Protein AF-A0A836SNQ8-F1 (afdb_monomer)

Secondary structure (DSSP, 8-state):
-HHHHHHHHHHHHHHHHHHHHHS-SSS--SS-HHHHHHHHHHHHHHHHHHHHHHHHHHH---PPPHHHHHHHHHHHHHTTHHHHHHHHHHHHHHHHHH---HHHHHHHHHHHHHHHHHHHHHHHHHHHHHHHHHHTHHHHHHHHHHHHHHHHHHHHHHHHHHHHHHHHHHHHHHT-

Nearest PDB structures (foldseek):
  2olt-assembly2_A  TM=8.615E-01  e=8.147E-07  Shewanella oneidensis MR-1
  2olt-assembly1_B  TM=8.558E-01  e=9.003E-07  Shewanella oneidensis MR-1
  2olt-assembly1_C  TM=8.461E-01  e=1.099E-06  Shewanella oneidensis MR-1
  8d9p-assembly1_A  TM=2.738E-01  e=1.121E+00  synthetic construct

pLDDT: mean 90.3, std 9.36, range [54.03, 98.38]

Sequence (176 aa):
LEKEVSREEHRIDVRKREIRENLPKGVFLPVDRSDLLAFLKPQDSIADFVEDVVHIMSLRPGKVPEEIRKGLSELVDAVRTVDAYVETVGKLSRVARFSFRGKDIAQVMEEISRVEELEHETDIIEMSLGRTIFAAEGEIGPVGVYHLSELAKAIGEVADNAARAADRLRTMICRR

Radius of gyration: 18.74 Å; Cα contacts (8 Å, |Δi|>4): 169; chains: 1; bounding box: 41×29×57 Å

Foldseek 3Di:
DLVVLVVVLVVLVVVLVVCVVPPDPDDDDVWDPVLVNQLSVLVSVLSVLVSVLVVLCVPDDDDDPPVLVVLLVVLLVLLCLLVLLVVLVVLVVVCVVPDPDVVSLVVSVVSLVVSVVSLVVSVVSLVVSLVVLVVCCVPQPPVRSVSSNSSSVSSSSSSVSSSSSSVSVVVRVVRD

Mean predicted aligned error: 4.67 Å

Structure (mmCIF, N/CA/C/O backbone):
data_AF-A0A836SNQ8-F1
#
_entry.id   AF-A0A836SNQ8-F1
#
loop_
_atom_site.group_PDB
_atom_site.id
_atom_site.type_symbol
_atom_site.label_atom_id
_atom_site.label_alt_id
_atom_site.label_comp_id
_atom_site.label_asym_id
_atom_site.label_entity_id
_atom_site.label_seq_id
_atom_site.pdbx_PDB_ins_code
_atom_site.Cartn_x
_atom_site.Cartn_y
_atom_site.Cartn_z
_atom_site.occupancy
_atom_site.B_iso_or_equiv
_atom_site.auth_seq_id
_atom_site.auth_comp_id
_atom_site.auth_asym_id
_atom_site.auth_atom_id
_atom_site.pdbx_PDB_model_num
ATOM 1 N N . LEU A 1 1 ? -19.871 -0.235 -2.975 1.00 87.19 1 LEU A N 1
ATOM 2 C CA . LEU A 1 1 ? -18.413 -0.131 -2.806 1.00 87.19 1 LEU A CA 1
ATOM 3 C C . LEU A 1 1 ? -17.743 -1.498 -2.893 1.00 87.19 1 LEU A C 1
ATOM 5 O O . LEU A 1 1 ? -17.123 -1.733 -3.909 1.00 87.19 1 LEU A O 1
ATOM 9 N N . GLU A 1 2 ? -17.938 -2.430 -1.953 1.00 90.31 2 GLU A N 1
ATOM 10 C CA . GLU A 1 2 ? -17.285 -3.765 -1.988 1.00 90.31 2 GLU A CA 1
ATOM 11 C C . GLU A 1 2 ? -17.437 -4.501 -3.332 1.00 90.31 2 GLU A C 1
ATOM 13 O O . GLU A 1 2 ? -16.448 -4.791 -3.990 1.00 90.31 2 GLU A O 1
ATOM 18 N N . LYS A 1 3 ? -18.670 -4.671 -3.834 1.00 93.19 3 LYS A N 1
ATOM 19 C CA . LYS A 1 3 ? -18.919 -5.279 -5.161 1.00 93.19 3 LYS A CA 1
ATOM 20 C C . LYS A 1 3 ? -18.267 -4.540 -6.334 1.00 93.19 3 LYS A C 1
ATOM 22 O O . LYS A 1 3 ? -18.066 -5.125 -7.390 1.00 93.19 3 LYS A O 1
ATOM 27 N N . GLU A 1 4 ? -18.056 -3.237 -6.192 1.00 95.12 4 GLU A N 1
ATOM 28 C CA . GLU A 1 4 ? -17.450 -2.412 -7.234 1.00 95.12 4 GLU A CA 1
ATOM 29 C C . GLU A 1 4 ? -15.934 -2.577 -7.220 1.00 95.12 4 GLU A C 1
ATOM 31 O O . GLU A 1 4 ? -15.369 -2.879 -8.263 1.00 95.12 4 GLU A O 1
ATOM 36 N N . VAL A 1 5 ? -15.309 -2.487 -6.042 1.00 94.38 5 VAL A N 1
ATOM 37 C CA . VAL A 1 5 ? -13.871 -2.719 -5.855 1.00 94.38 5 VAL A CA 1
ATOM 38 C C . VAL A 1 5 ? -13.489 -4.138 -6.265 1.00 94.38 5 VAL A C 1
ATOM 40 O 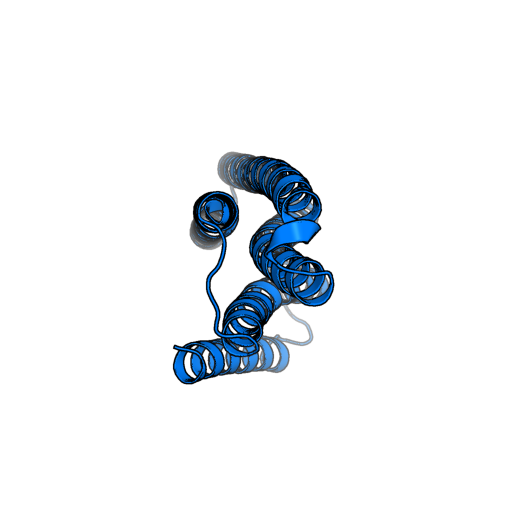O . VAL A 1 5 ? -12.598 -4.291 -7.089 1.00 94.38 5 VAL A O 1
ATOM 43 N N . SER A 1 6 ? -14.247 -5.146 -5.827 1.00 94.00 6 SER A N 1
ATOM 44 C CA . SER A 1 6 ? -14.048 -6.549 -6.221 1.00 94.00 6 SER A CA 1
ATOM 45 C C . SER A 1 6 ? -14.141 -6.760 -7.739 1.00 94.00 6 SER A C 1
ATOM 47 O O . SER A 1 6 ? -13.389 -7.515 -8.346 1.00 94.00 6 SER A O 1
ATOM 49 N N . ARG A 1 7 ? -15.036 -6.029 -8.420 1.00 96.50 7 ARG A N 1
ATOM 50 C CA . ARG A 1 7 ? -15.112 -6.076 -9.887 1.00 96.50 7 ARG A CA 1
ATOM 51 C C . ARG A 1 7 ? -13.880 -5.448 -10.542 1.00 96.50 7 ARG A C 1
ATOM 53 O O . ARG A 1 7 ? -13.461 -5.926 -11.594 1.00 96.50 7 ARG A O 1
ATOM 60 N N . GLU A 1 8 ? -13.350 -4.358 -9.993 1.00 96.06 8 GLU A N 1
ATOM 61 C CA . GLU A 1 8 ? -12.153 -3.708 -10.536 1.00 96.06 8 GLU A CA 1
ATOM 62 C C . GLU A 1 8 ? -10.877 -4.520 -10.264 1.00 96.06 8 GLU A C 1
ATOM 64 O O . GLU A 1 8 ? -10.088 -4.677 -11.196 1.00 96.06 8 GLU A O 1
ATOM 69 N N . GLU A 1 9 ? -10.717 -5.112 -9.074 1.00 95.69 9 GLU A N 1
ATOM 70 C CA . GLU A 1 9 ? -9.665 -6.102 -8.777 1.00 95.69 9 GLU A CA 1
ATOM 71 C C . GLU A 1 9 ? -9.709 -7.233 -9.808 1.00 95.69 9 GLU A C 1
ATOM 73 O O . GLU A 1 9 ? -8.733 -7.462 -10.523 1.00 95.69 9 GLU A O 1
ATOM 78 N N . HIS A 1 10 ? -10.888 -7.820 -10.033 1.00 95.19 10 HIS A N 1
ATOM 79 C CA . HIS A 1 10 ? -11.011 -8.933 -10.966 1.00 95.19 10 HIS A CA 1
ATOM 80 C C . HIS A 1 10 ? -10.587 -8.551 -12.393 1.00 95.19 10 HIS A C 1
ATOM 82 O O . HIS A 1 10 ? -9.969 -9.335 -13.120 1.00 95.19 10 HIS A O 1
ATOM 88 N N . ARG A 1 11 ? -10.896 -7.319 -12.823 1.00 95.94 11 ARG A N 1
ATOM 89 C CA . ARG A 1 11 ? -10.443 -6.789 -14.121 1.00 95.94 11 ARG A CA 1
ATOM 90 C C . ARG A 1 11 ? -8.921 -6.638 -14.175 1.00 95.94 11 ARG A C 1
ATOM 92 O O . ARG A 1 11 ? -8.344 -6.829 -15.251 1.00 95.94 11 ARG A O 1
ATOM 99 N N . ILE A 1 12 ? -8.283 -6.284 -13.062 1.00 94.38 12 ILE A N 1
ATOM 100 C CA . ILE A 1 12 ? -6.827 -6.166 -12.935 1.00 94.38 12 ILE A CA 1
ATOM 101 C C . ILE A 1 12 ? -6.175 -7.552 -12.999 1.00 94.38 12 ILE A C 1
ATOM 103 O O . ILE A 1 12 ? -5.280 -7.734 -13.834 1.00 94.38 12 ILE A O 1
ATOM 107 N N . ASP A 1 13 ? -6.674 -8.553 -12.266 1.00 93.81 13 ASP A N 1
ATOM 108 C CA . ASP A 1 13 ? -6.145 -9.925 -12.344 1.00 93.81 13 ASP A CA 1
ATOM 109 C C . ASP A 1 13 ? -6.307 -10.521 -13.754 1.00 93.81 13 ASP A C 1
ATOM 111 O O . ASP A 1 13 ? -5.371 -11.116 -14.304 1.00 93.81 13 ASP A O 1
ATOM 115 N N . VAL A 1 14 ? -7.459 -10.303 -14.407 1.00 95.81 14 VAL A N 1
ATOM 116 C CA . VAL A 1 14 ? -7.671 -10.705 -15.810 1.00 95.81 14 VAL A CA 1
ATOM 117 C C . VAL A 1 14 ? -6.626 -10.069 -16.723 1.00 95.81 14 VAL A C 1
ATOM 119 O O . VAL A 1 14 ? -5.974 -10.785 -17.484 1.00 95.81 14 VAL A O 1
ATOM 122 N N . ARG A 1 15 ? -6.384 -8.759 -16.609 1.00 94.69 15 ARG A N 1
ATOM 123 C CA . ARG A 1 15 ? -5.365 -8.070 -17.414 1.00 94.69 15 ARG A CA 1
ATOM 124 C C . ARG A 1 15 ? -3.955 -8.595 -17.132 1.00 94.69 15 ARG A C 1
ATOM 126 O O . ARG A 1 15 ? -3.170 -8.785 -18.061 1.00 94.69 15 ARG A O 1
ATOM 133 N N . LYS A 1 16 ? -3.609 -8.862 -15.873 1.00 93.81 16 LYS A N 1
ATOM 134 C CA . LYS A 1 16 ? -2.322 -9.468 -15.498 1.00 93.81 16 LYS A CA 1
ATOM 135 C C . LYS A 1 16 ? -2.144 -10.847 -16.128 1.00 93.81 16 LYS A C 1
ATOM 137 O O . LYS A 1 16 ? -1.060 -11.157 -16.632 1.00 93.81 16 LYS A O 1
ATOM 142 N N . ARG A 1 17 ? -3.189 -11.676 -16.113 1.00 92.88 17 ARG A N 1
ATOM 143 C CA . ARG A 1 17 ? -3.201 -12.997 -16.754 1.00 92.88 17 ARG A CA 1
ATOM 144 C C . ARG A 1 17 ? -3.038 -12.883 -18.268 1.00 92.88 17 ARG A C 1
ATOM 146 O O . ARG A 1 17 ? -2.155 -13.539 -18.814 1.00 92.88 17 ARG A O 1
ATOM 153 N N . GLU A 1 18 ? -3.768 -11.978 -18.916 1.00 94.12 18 GLU A N 1
ATOM 154 C CA . GLU A 1 18 ? -3.615 -11.695 -20.349 1.00 94.12 18 GLU A CA 1
ATOM 155 C C . GLU A 1 18 ? -2.176 -11.287 -20.697 1.00 94.12 18 GLU A C 1
ATOM 157 O O . GLU A 1 18 ? -1.602 -11.813 -21.651 1.00 94.12 18 GLU A O 1
ATOM 162 N N . ILE A 1 19 ? -1.550 -10.402 -19.912 1.00 91.25 19 ILE A N 1
ATOM 163 C CA . ILE A 1 19 ? -0.151 -10.008 -20.138 1.00 91.25 19 ILE A CA 1
ATOM 164 C C . ILE A 1 19 ? 0.777 -11.223 -20.022 1.00 91.25 19 ILE A C 1
ATOM 166 O O . ILE A 1 19 ? 1.655 -11.402 -20.863 1.00 91.25 19 ILE A O 1
ATOM 170 N N . ARG A 1 20 ? 0.587 -12.082 -19.012 1.00 90.00 20 ARG A N 1
ATOM 171 C CA . ARG A 1 20 ? 1.406 -13.290 -18.793 1.00 90.00 20 ARG A CA 1
ATOM 172 C C . ARG A 1 20 ? 1.298 -14.300 -19.932 1.00 90.00 20 ARG A C 1
ATOM 174 O O . ARG A 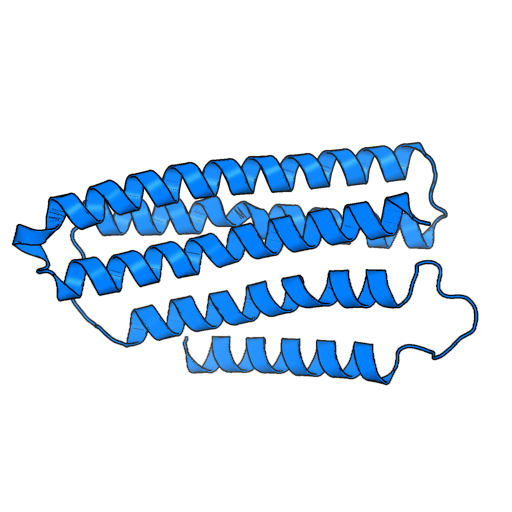1 20 ? 2.314 -14.892 -20.305 1.00 90.00 20 ARG A O 1
ATOM 181 N N . GLU A 1 21 ? 0.087 -14.505 -20.441 1.00 90.50 21 GLU A N 1
ATOM 182 C CA . GLU A 1 21 ? -0.223 -15.463 -21.506 1.00 90.50 21 GLU A CA 1
ATOM 183 C C . GLU A 1 21 ? 0.275 -14.991 -22.873 1.00 90.50 21 GLU A C 1
ATOM 185 O O . GLU A 1 21 ? 0.797 -15.794 -23.646 1.00 90.50 21 GLU A O 1
ATOM 190 N N . ASN A 1 22 ? 0.187 -13.686 -23.141 1.00 87.94 22 ASN A N 1
ATOM 191 C CA . ASN A 1 22 ? 0.597 -13.093 -24.415 1.00 87.94 22 ASN A CA 1
ATOM 192 C C . ASN A 1 22 ? 2.076 -12.682 -24.456 1.00 87.94 22 ASN A C 1
ATOM 194 O O . ASN A 1 22 ? 2.554 -12.199 -25.484 1.00 87.94 22 ASN A O 1
ATOM 198 N N . LEU A 1 23 ? 2.823 -12.866 -2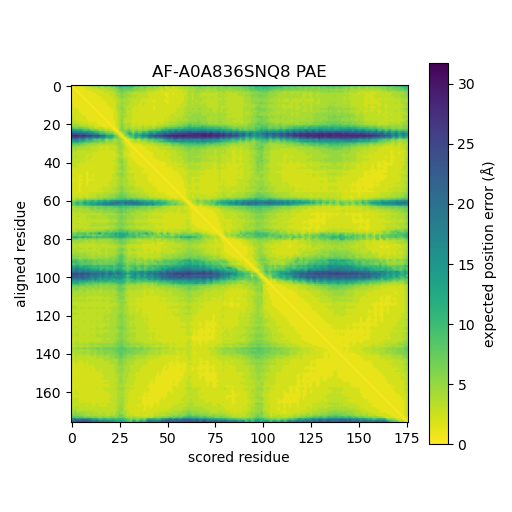3.362 1.00 85.06 23 LEU A N 1
ATOM 199 C CA . LEU A 1 23 ? 4.232 -12.494 -23.320 1.00 85.06 23 LEU A CA 1
ATOM 200 C C . LEU A 1 23 ? 5.077 -13.470 -24.161 1.00 85.06 23 LEU A C 1
ATOM 202 O O . LEU A 1 23 ? 5.135 -14.660 -23.823 1.00 85.06 23 LEU A O 1
ATOM 206 N N . PRO A 1 24 ? 5.767 -13.003 -25.221 1.00 80.25 24 PRO A N 1
ATOM 207 C CA . PRO A 1 24 ? 6.466 -13.884 -26.148 1.00 80.25 24 PRO A CA 1
ATOM 208 C C . PRO A 1 24 ? 7.551 -14.711 -25.445 1.00 80.25 24 PRO A C 1
ATOM 210 O O . PRO A 1 24 ? 8.351 -14.209 -24.650 1.00 80.25 24 PRO A O 1
ATOM 213 N N . LYS A 1 25 ? 7.577 -16.015 -25.745 1.00 66.12 25 LYS A N 1
ATOM 214 C CA . LYS A 1 25 ? 8.596 -16.961 -25.267 1.00 66.12 25 LYS A CA 1
ATOM 215 C C . LYS A 1 25 ? 9.803 -16.900 -26.208 1.00 66.12 25 LYS A C 1
ATOM 217 O O . LYS A 1 25 ? 9.973 -17.758 -27.063 1.00 66.12 25 LYS A O 1
ATOM 222 N N . GLY A 1 26 ? 10.618 -15.861 -26.047 1.00 60.34 26 GLY A N 1
ATOM 223 C CA . GLY A 1 26 ? 11.807 -15.624 -26.868 1.00 60.34 26 GLY A CA 1
ATOM 224 C C . GLY A 1 26 ? 11.541 -14.723 -28.078 1.00 60.34 26 GLY A C 1
ATOM 225 O O . GLY A 1 26 ? 10.487 -14.803 -28.700 1.00 60.34 26 GLY A O 1
ATOM 226 N N . VAL A 1 27 ? 12.557 -13.907 -28.391 1.00 54.03 27 VAL A N 1
ATOM 227 C CA . VAL A 1 27 ? 12.647 -12.808 -29.380 1.00 54.03 27 VAL A CA 1
ATOM 228 C C . VAL A 1 27 ? 12.338 -11.404 -28.809 1.00 54.03 27 VAL A C 1
ATOM 230 O O . VAL A 1 27 ? 11.196 -11.054 -28.537 1.00 54.03 27 VAL A O 1
ATOM 233 N N . PHE A 1 28 ? 13.421 -10.622 -28.647 1.00 65.75 28 PHE A N 1
ATOM 234 C CA . PHE A 1 28 ? 13.535 -9.162 -28.448 1.00 65.75 28 PHE A CA 1
ATOM 235 C C . PHE A 1 28 ? 12.468 -8.463 -27.583 1.00 65.75 28 PHE A C 1
ATOM 237 O O . PHE A 1 28 ? 11.782 -7.549 -28.041 1.00 65.75 28 PHE A O 1
ATOM 244 N N . LEU A 1 29 ? 12.396 -8.804 -26.292 1.00 67.38 29 LEU A N 1
ATOM 245 C CA . LEU A 1 29 ? 11.859 -7.856 -25.312 1.00 67.38 29 LEU A CA 1
ATOM 246 C C . LEU A 1 29 ? 12.944 -6.825 -24.958 1.00 67.38 29 LEU A C 1
ATOM 248 O O . LEU A 1 29 ? 14.111 -7.192 -24.831 1.00 67.38 29 LEU A O 1
ATOM 252 N N . PRO A 1 30 ? 12.587 -5.541 -24.776 1.00 74.75 30 PRO A N 1
ATOM 253 C CA . PRO A 1 30 ? 13.537 -4.511 -24.364 1.00 74.75 30 PRO A CA 1
ATOM 254 C C . PRO A 1 30 ? 13.996 -4.668 -22.907 1.00 74.75 30 PRO A C 1
ATOM 256 O O . PRO A 1 30 ? 14.803 -3.860 -22.471 1.00 74.75 30 PRO A O 1
ATOM 259 N N . VAL A 1 31 ? 13.445 -5.631 -22.166 1.00 79.69 31 VAL A N 1
ATOM 260 C CA . VAL A 1 31 ? 13.715 -5.951 -20.758 1.00 79.69 31 VAL A CA 1
ATOM 261 C C . VAL A 1 31 ? 13.595 -7.462 -20.565 1.00 79.69 31 VAL A C 1
ATOM 263 O O . VAL A 1 31 ? 12.935 -8.136 -21.364 1.00 79.69 31 VAL A O 1
ATOM 266 N N . ASP A 1 32 ? 14.197 -8.000 -19.507 1.00 85.94 32 ASP A N 1
ATOM 267 C CA . ASP A 1 32 ? 14.072 -9.421 -19.193 1.00 85.94 32 ASP A CA 1
ATOM 268 C C . ASP A 1 32 ? 12.616 -9.806 -18.864 1.00 85.94 32 ASP A C 1
ATOM 270 O O . ASP A 1 32 ? 11.879 -9.086 -18.182 1.00 85.94 32 ASP A O 1
ATOM 274 N N . ARG A 1 33 ? 12.184 -10.974 -19.359 1.00 87.12 33 ARG A N 1
ATOM 275 C CA . ARG A 1 33 ? 10.820 -11.483 -19.152 1.00 87.12 33 ARG A CA 1
ATOM 276 C C . ARG A 1 33 ? 10.513 -11.695 -17.671 1.00 87.12 33 ARG A C 1
ATOM 278 O O . ARG A 1 33 ? 9.393 -11.427 -17.241 1.00 87.12 33 ARG A O 1
ATOM 285 N N . SER A 1 34 ? 11.459 -12.241 -16.914 1.00 89.62 34 SER A N 1
ATOM 286 C CA . SER A 1 34 ? 11.279 -12.508 -15.489 1.00 89.62 34 SER A CA 1
ATOM 287 C C . SER A 1 34 ? 11.199 -11.212 -14.685 1.00 89.62 34 SER A C 1
ATOM 289 O O . SER A 1 34 ? 10.320 -11.110 -13.830 1.00 89.62 34 SER A O 1
ATOM 291 N N . ASP A 1 35 ? 11.996 -10.197 -15.032 1.00 89.50 35 ASP A N 1
ATOM 292 C CA . ASP A 1 35 ? 11.928 -8.876 -14.398 1.00 89.50 35 ASP A CA 1
ATOM 293 C C . ASP A 1 35 ? 10.585 -8.179 -14.691 1.00 89.50 35 ASP A C 1
ATOM 295 O O . ASP A 1 35 ? 9.948 -7.667 -13.770 1.00 89.50 35 ASP A O 1
ATOM 299 N N . LEU A 1 36 ? 10.075 -8.245 -15.929 1.00 89.19 36 LEU A N 1
ATOM 300 C CA . LEU A 1 36 ? 8.748 -7.708 -16.269 1.00 89.19 36 LEU A CA 1
ATOM 301 C C . LEU A 1 36 ? 7.619 -8.411 -15.497 1.00 89.19 36 LEU A C 1
ATOM 303 O O . LEU A 1 36 ? 6.697 -7.766 -14.998 1.00 89.19 36 LEU A O 1
ATOM 307 N N . LEU A 1 37 ? 7.679 -9.739 -15.370 1.00 91.69 37 LEU A N 1
ATOM 308 C CA . LEU A 1 37 ? 6.701 -10.494 -14.582 1.00 91.69 37 LEU A CA 1
ATOM 309 C C . LEU A 1 37 ? 6.796 -10.184 -13.084 1.00 91.69 37 LEU A C 1
ATOM 311 O O . LEU A 1 37 ? 5.765 -10.122 -12.409 1.00 91.69 37 LEU A O 1
ATOM 315 N N . ALA A 1 38 ? 8.010 -9.977 -12.572 1.00 92.62 38 ALA A N 1
ATOM 316 C CA . ALA A 1 38 ? 8.246 -9.566 -11.194 1.00 92.62 38 ALA A CA 1
ATOM 317 C C . ALA A 1 38 ? 7.750 -8.136 -10.930 1.00 92.62 38 ALA A C 1
ATOM 319 O O . ALA A 1 38 ? 7.262 -7.873 -9.838 1.00 92.62 38 ALA A O 1
ATOM 320 N N . PHE A 1 39 ? 7.812 -7.250 -11.926 1.00 91.81 39 PHE A N 1
ATOM 321 C CA . PHE A 1 39 ? 7.244 -5.900 -11.887 1.00 91.81 39 PHE A CA 1
ATOM 322 C C . PHE A 1 39 ? 5.709 -5.883 -11.914 1.00 91.81 39 PHE A C 1
ATOM 324 O O . PHE A 1 39 ? 5.091 -5.045 -11.260 1.00 91.81 39 PHE A O 1
ATOM 331 N N . LEU A 1 40 ? 5.076 -6.818 -12.628 1.00 92.44 40 LEU A N 1
ATOM 332 C CA . LEU A 1 40 ? 3.611 -6.920 -12.698 1.00 92.44 40 LEU A CA 1
ATOM 333 C C . LEU A 1 40 ? 2.968 -7.434 -11.408 1.00 92.44 40 LEU A C 1
ATOM 335 O O . LEU A 1 40 ? 1.833 -7.081 -11.116 1.00 92.44 40 LEU A O 1
ATOM 339 N N . LYS A 1 41 ? 3.656 -8.300 -10.657 1.00 93.94 41 LYS A N 1
ATOM 340 C CA . LYS A 1 41 ? 3.096 -8.914 -9.444 1.00 93.94 41 LYS A CA 1
ATOM 341 C C . LYS A 1 41 ? 2.660 -7.886 -8.379 1.00 93.94 41 LYS A C 1
ATOM 343 O O . LYS A 1 41 ? 1.510 -7.964 -7.977 1.00 93.94 41 LYS A O 1
ATOM 348 N N . PRO A 1 42 ? 3.508 -6.950 -7.922 1.00 95.12 42 PRO A N 1
ATOM 349 C CA . PRO A 1 42 ? 3.111 -6.009 -6.876 1.00 95.12 42 PRO A CA 1
ATOM 350 C C . PRO A 1 42 ? 2.016 -5.031 -7.327 1.00 95.12 42 PRO A C 1
ATOM 352 O O . PRO A 1 42 ? 1.228 -4.615 -6.496 1.00 95.12 42 PRO A O 1
ATOM 355 N N . GLN A 1 43 ? 1.895 -4.718 -8.625 1.00 93.62 43 GLN A N 1
ATOM 356 C CA . GLN A 1 43 ? 0.801 -3.872 -9.142 1.00 93.62 43 GLN A CA 1
ATOM 357 C C . GLN A 1 43 ? -0.584 -4.476 -8.921 1.00 93.62 43 GLN A C 1
ATOM 359 O O . GLN A 1 43 ? -1.543 -3.764 -8.655 1.00 93.62 43 GLN A O 1
ATOM 364 N N . ASP A 1 44 ? -0.679 -5.788 -9.069 1.00 94.94 44 ASP A N 1
ATOM 365 C CA . ASP A 1 44 ? -1.888 -6.546 -8.781 1.00 94.94 44 ASP A CA 1
ATOM 366 C C . ASP A 1 44 ? -2.148 -6.608 -7.278 1.00 94.94 44 ASP A C 1
ATOM 368 O O . ASP A 1 44 ? -3.244 -6.285 -6.848 1.00 94.94 44 ASP A O 1
ATOM 372 N N . SER A 1 45 ? -1.102 -6.830 -6.476 1.00 96.19 45 SER A N 1
ATOM 373 C CA . SER A 1 45 ? -1.219 -6.790 -5.016 1.00 96.19 45 SER A CA 1
ATOM 374 C C . SER A 1 45 ? -1.703 -5.436 -4.476 1.00 96.19 45 SER A C 1
ATOM 376 O O . SER A 1 45 ? -2.404 -5.418 -3.475 1.00 96.19 45 SER A O 1
ATOM 378 N N . ILE A 1 46 ? -1.413 -4.304 -5.137 1.00 95.12 46 ILE A N 1
ATOM 379 C CA . ILE A 1 46 ? -2.025 -3.006 -4.781 1.00 95.12 46 ILE A CA 1
ATOM 380 C C . ILE A 1 46 ? -3.559 -3.101 -4.846 1.00 95.12 46 ILE A C 1
ATOM 382 O O . ILE A 1 46 ? -4.239 -2.620 -3.944 1.00 95.12 46 ILE A O 1
ATOM 386 N N . ALA A 1 47 ? -4.111 -3.711 -5.900 1.00 94.38 47 ALA A N 1
ATOM 387 C CA . ALA A 1 47 ? -5.554 -3.866 -6.065 1.00 94.38 47 ALA A CA 1
ATOM 388 C C . ALA A 1 47 ? -6.145 -4.873 -5.069 1.00 94.38 47 ALA A C 1
ATOM 390 O O . ALA A 1 47 ? -7.180 -4.573 -4.475 1.00 94.38 47 ALA A O 1
ATOM 391 N N . ASP A 1 48 ? -5.454 -5.996 -4.845 1.00 96.31 48 ASP A N 1
ATOM 392 C CA . ASP A 1 48 ? -5.836 -7.008 -3.852 1.00 96.31 48 ASP A CA 1
ATOM 393 C C . ASP A 1 48 ? -5.990 -6.366 -2.463 1.00 96.31 48 ASP A C 1
ATOM 395 O O . ASP A 1 48 ? -7.025 -6.500 -1.814 1.00 96.31 48 ASP A O 1
ATOM 399 N N . PHE A 1 49 ? -5.001 -5.576 -2.027 1.00 96.56 49 PHE A N 1
ATOM 400 C CA . PHE A 1 49 ? -5.055 -4.935 -0.711 1.00 96.56 49 PHE A CA 1
ATOM 401 C C . PHE A 1 49 ? -6.116 -3.832 -0.621 1.00 96.56 49 PHE A C 1
ATOM 403 O O . PHE A 1 49 ? -6.699 -3.628 0.442 1.00 96.56 49 PHE A O 1
ATOM 410 N N . VAL A 1 50 ? -6.439 -3.145 -1.722 1.00 95.50 50 VAL A N 1
ATOM 411 C CA . VAL A 1 50 ? -7.584 -2.218 -1.748 1.00 95.50 50 VAL A CA 1
ATOM 412 C C . VAL A 1 50 ? -8.908 -2.974 -1.569 1.00 95.50 50 VAL A C 1
ATOM 414 O O . VAL A 1 50 ? -9.802 -2.476 -0.876 1.00 95.50 50 VAL A O 1
ATOM 417 N N . GLU A 1 51 ? -9.052 -4.170 -2.147 1.00 96.31 51 GLU A N 1
ATOM 418 C CA . GLU A 1 51 ? -10.203 -5.043 -1.887 1.00 96.31 51 GLU A CA 1
ATOM 419 C C . GLU A 1 51 ? -10.238 -5.493 -0.421 1.00 96.31 51 GLU A C 1
ATOM 421 O O . GLU A 1 51 ? -11.280 -5.343 0.226 1.00 96.31 51 GLU A O 1
ATOM 426 N N . ASP A 1 52 ? -9.102 -5.934 0.129 1.00 96.62 52 ASP A N 1
ATOM 427 C CA . ASP A 1 52 ? -8.978 -6.342 1.532 1.00 96.62 52 ASP A CA 1
ATOM 428 C C . ASP A 1 52 ? -9.375 -5.216 2.492 1.00 96.62 52 ASP A C 1
ATOM 430 O O . ASP A 1 52 ? -10.129 -5.455 3.435 1.00 96.62 52 ASP A O 1
ATOM 434 N N . VAL A 1 53 ? -8.950 -3.972 2.243 1.00 95.81 53 VAL A N 1
ATOM 435 C CA . VAL A 1 53 ? -9.359 -2.807 3.046 1.00 95.81 53 VAL A CA 1
ATOM 436 C C . VAL A 1 53 ? -10.881 -2.689 3.083 1.00 95.81 53 VAL A C 1
ATOM 438 O O . VAL A 1 53 ? -11.476 -2.577 4.158 1.00 95.81 53 VAL A O 1
ATOM 441 N N . VAL A 1 54 ? -11.539 -2.750 1.923 1.00 94.94 54 VAL A N 1
ATOM 442 C CA . VAL A 1 54 ? -13.000 -2.618 1.843 1.00 94.94 54 VAL A CA 1
ATOM 443 C C . VAL A 1 54 ? -13.709 -3.812 2.481 1.00 94.94 54 VAL A C 1
ATOM 445 O O . VAL A 1 54 ? -14.740 -3.621 3.135 1.00 94.94 54 VAL A O 1
ATOM 448 N N . HIS A 1 55 ? -13.155 -5.016 2.342 1.00 95.06 55 HIS A N 1
ATOM 449 C CA . HIS A 1 55 ? -13.673 -6.215 2.983 1.00 95.06 55 HIS A CA 1
ATOM 450 C C . HIS A 1 55 ? -13.552 -6.127 4.510 1.00 95.06 55 HIS A C 1
ATOM 452 O O . HIS A 1 55 ? -14.547 -6.241 5.221 1.00 95.06 55 HIS A O 1
ATOM 458 N N . ILE A 1 56 ? -12.369 -5.811 5.042 1.00 95.38 56 ILE A N 1
ATOM 459 C CA . ILE A 1 56 ? -12.136 -5.654 6.483 1.00 95.38 56 ILE A CA 1
ATOM 460 C C . ILE A 1 56 ? -13.056 -4.575 7.063 1.00 95.38 56 ILE A C 1
ATOM 462 O O . ILE A 1 56 ? -13.654 -4.779 8.124 1.00 95.38 56 ILE A O 1
ATOM 466 N N . MET A 1 57 ? -13.237 -3.450 6.363 1.00 92.94 57 MET A N 1
ATOM 467 C CA . MET A 1 57 ? -14.188 -2.408 6.765 1.00 92.94 57 MET A CA 1
ATOM 468 C C . MET A 1 57 ? -15.636 -2.916 6.844 1.00 92.94 57 MET A C 1
ATOM 470 O O . MET A 1 57 ? -16.394 -2.443 7.695 1.00 92.94 57 MET A O 1
ATOM 474 N N . SER A 1 58 ? -16.039 -3.861 5.987 1.00 92.25 58 SER A N 1
ATOM 475 C CA . SER A 1 58 ? -17.409 -4.391 5.942 1.00 92.25 58 SER A CA 1
ATOM 476 C C . SER A 1 58 ? -17.703 -5.399 7.062 1.00 92.25 58 SER A C 1
ATOM 478 O O . SER A 1 58 ? -18.847 -5.489 7.517 1.00 92.25 58 SER A O 1
ATOM 480 N N . LEU A 1 59 ? -16.679 -6.100 7.567 1.00 92.81 59 LEU A N 1
ATOM 481 C CA . LEU A 1 59 ? -16.823 -7.175 8.561 1.00 92.81 59 LEU A CA 1
ATOM 482 C C . LEU A 1 59 ? -17.388 -6.716 9.910 1.00 92.81 59 LEU A C 1
ATOM 484 O O . LEU A 1 59 ? -18.114 -7.468 10.566 1.00 92.81 59 LEU A O 1
ATOM 488 N N . ARG A 1 60 ? -17.046 -5.504 10.359 1.00 89.94 60 ARG A N 1
ATOM 489 C CA . ARG A 1 60 ? -17.443 -5.006 11.684 1.00 89.94 60 ARG A CA 1
ATOM 490 C C . ARG A 1 60 ? -17.952 -3.567 11.615 1.00 89.94 60 ARG A C 1
ATOM 492 O O . ARG A 1 60 ? -17.199 -2.629 11.882 1.00 89.94 60 ARG A O 1
ATOM 499 N N . PRO A 1 61 ? -19.250 -3.370 11.332 1.00 79.12 61 PRO A N 1
ATOM 500 C CA . PRO A 1 61 ? -19.863 -2.056 11.440 1.00 79.12 61 PRO A CA 1
ATOM 501 C C . PRO A 1 61 ? -19.906 -1.621 12.911 1.00 79.12 61 PRO A C 1
ATOM 503 O O . PRO A 1 61 ? -20.337 -2.369 13.789 1.00 79.12 61 PRO A O 1
ATOM 506 N N . GLY A 1 62 ? -19.473 -0.398 13.203 1.00 77.88 62 GLY A N 1
ATOM 507 C CA . GLY A 1 62 ? -19.454 0.110 14.570 1.00 77.88 62 GLY A CA 1
ATOM 508 C C . GLY A 1 62 ? -18.934 1.536 14.673 1.00 77.88 62 GLY A C 1
ATOM 509 O O . GLY A 1 62 ? -18.478 2.129 13.695 1.00 77.88 62 GLY A O 1
ATOM 510 N N . LYS A 1 63 ? -19.015 2.107 15.878 1.00 79.50 63 LYS A N 1
ATOM 511 C CA . LYS A 1 63 ? -18.401 3.407 16.157 1.00 79.50 63 LYS A CA 1
ATOM 512 C C . LYS A 1 63 ? -16.893 3.220 16.304 1.00 79.50 63 LYS A C 1
ATOM 514 O O . LYS A 1 63 ? -16.444 2.525 17.207 1.00 79.50 63 LYS A O 1
ATOM 519 N N . VAL A 1 64 ? -16.143 3.853 15.410 1.00 92.00 64 VAL A N 1
ATOM 520 C CA . VAL A 1 64 ? -14.696 4.039 15.536 1.00 92.00 64 VAL A CA 1
ATOM 521 C C . VAL A 1 64 ? -14.464 5.324 16.340 1.00 92.00 64 VAL A C 1
ATOM 523 O O . VAL A 1 64 ? -15.049 6.349 15.955 1.00 92.00 64 VAL A O 1
ATOM 526 N N . PRO A 1 65 ? -13.669 5.286 17.430 1.00 95.19 65 PRO A N 1
ATOM 527 C CA . PRO A 1 65 ? -13.272 6.480 18.171 1.00 95.19 65 PRO A CA 1
ATOM 528 C C . PRO A 1 65 ? -12.679 7.541 17.246 1.00 95.19 65 PRO A C 1
ATOM 530 O O . PRO A 1 65 ? -11.985 7.218 16.282 1.00 95.19 65 PRO A O 1
ATOM 533 N N . GLU A 1 66 ? -12.953 8.811 17.532 1.00 95.25 66 GLU A N 1
ATOM 534 C CA . GLU A 1 66 ? -12.649 9.902 16.601 1.00 95.25 66 GLU A CA 1
ATOM 535 C C . GLU A 1 66 ? -11.152 10.026 16.289 1.00 95.25 66 GLU A C 1
ATOM 537 O O . GLU A 1 66 ? -10.783 10.241 15.139 1.00 95.25 66 GLU A O 1
ATOM 542 N N . GLU A 1 67 ? -10.278 9.803 17.271 1.00 95.81 67 GLU A N 1
ATOM 543 C CA . GLU A 1 67 ? -8.831 9.865 17.037 1.00 95.81 67 GLU A CA 1
ATOM 544 C C . GLU A 1 67 ? -8.321 8.716 16.157 1.00 95.81 67 GLU A C 1
ATOM 546 O O . GLU A 1 67 ? -7.458 8.927 15.307 1.00 95.81 67 GLU A O 1
ATOM 551 N N . ILE A 1 68 ? -8.914 7.521 16.264 1.00 97.25 68 ILE A N 1
ATOM 552 C CA . ILE A 1 68 ? -8.590 6.409 15.360 1.00 97.25 68 ILE A CA 1
ATOM 553 C C . ILE A 1 68 ? -9.121 6.701 13.955 1.00 97.25 68 ILE A C 1
ATOM 555 O O . ILE A 1 68 ? -8.434 6.439 12.973 1.00 97.25 68 ILE A O 1
ATOM 559 N N . ARG A 1 69 ? -10.323 7.284 13.839 1.00 95.50 69 ARG A N 1
ATOM 560 C CA . ARG A 1 69 ? -10.884 7.697 12.545 1.00 95.50 69 ARG A CA 1
ATOM 561 C C . ARG A 1 69 ? -9.966 8.696 11.842 1.00 95.50 69 ARG A C 1
ATOM 563 O O . ARG A 1 69 ? -9.712 8.527 10.656 1.00 95.50 69 ARG A O 1
ATOM 570 N N . LYS A 1 70 ? -9.466 9.709 12.556 1.00 96.19 70 LYS A N 1
ATOM 571 C CA . LYS A 1 70 ? -8.525 10.689 11.996 1.00 96.19 70 LYS A CA 1
ATOM 572 C C . LYS A 1 70 ? -7.236 10.031 11.526 1.00 96.19 70 LYS A C 1
ATOM 574 O O . LYS A 1 70 ? -6.832 10.289 10.401 1.00 96.19 70 LYS A O 1
ATOM 579 N N . GLY A 1 71 ? -6.640 9.159 12.339 1.00 97.06 71 GLY A N 1
ATOM 580 C CA . GLY A 1 71 ? -5.414 8.467 11.945 1.00 97.06 71 GLY A CA 1
ATOM 581 C C . GLY A 1 71 ? -5.617 7.505 10.768 1.00 97.06 71 GLY A C 1
ATOM 582 O O . GLY A 1 71 ? -4.746 7.410 9.915 1.00 97.06 71 GLY A O 1
ATOM 583 N N . LEU A 1 72 ? -6.781 6.850 10.653 1.00 96.06 72 LEU A N 1
ATOM 584 C CA . LEU A 1 72 ? -7.137 6.074 9.457 1.00 96.06 72 LEU A CA 1
ATOM 585 C C . LEU A 1 72 ? -7.258 6.968 8.215 1.00 96.06 72 LEU A C 1
ATOM 587 O O . LEU A 1 72 ? -6.759 6.598 7.159 1.00 96.06 72 LEU A O 1
ATOM 591 N N . SER A 1 73 ? -7.895 8.138 8.328 1.00 94.75 73 SER A N 1
ATOM 592 C CA . SER A 1 73 ? -7.973 9.098 7.219 1.00 94.75 73 SER A CA 1
ATOM 593 C C . SER A 1 73 ? -6.594 9.619 6.813 1.00 94.75 73 SER A C 1
ATOM 595 O O . SER A 1 73 ? -6.303 9.686 5.627 1.00 94.75 73 SER A O 1
ATOM 597 N N . GLU A 1 74 ? -5.739 9.943 7.785 1.00 95.31 74 GLU A N 1
ATOM 598 C CA . GLU A 1 74 ? -4.357 10.366 7.541 1.00 95.31 74 GLU A CA 1
ATOM 599 C C . GLU A 1 74 ? -3.552 9.263 6.847 1.00 95.31 74 GLU A C 1
ATOM 601 O O . GLU A 1 74 ? -2.834 9.538 5.890 1.00 95.31 74 GLU A O 1
ATOM 606 N N . LEU A 1 75 ? -3.729 8.007 7.268 1.00 94.94 75 LEU A N 1
ATOM 607 C CA . LEU A 1 75 ? -3.083 6.866 6.630 1.00 94.94 75 LEU A CA 1
ATOM 608 C C . LEU A 1 75 ? -3.556 6.687 5.182 1.00 94.94 75 LEU A C 1
ATOM 610 O O . LEU A 1 75 ? -2.729 6.498 4.300 1.00 94.94 75 LEU A O 1
ATOM 614 N N . VAL A 1 76 ? -4.858 6.814 4.908 1.00 93.12 76 VAL A N 1
ATOM 615 C CA . VAL A 1 76 ? -5.396 6.782 3.534 1.00 93.12 76 VAL A CA 1
ATOM 616 C C . VAL A 1 76 ? -4.844 7.933 2.689 1.00 93.12 76 VAL A C 1
ATOM 618 O O . VAL A 1 76 ? -4.468 7.717 1.539 1.00 93.12 76 VAL A O 1
ATOM 621 N N . ASP A 1 77 ? -4.745 9.140 3.249 1.00 88.94 77 ASP A N 1
ATOM 622 C CA . ASP A 1 77 ? -4.152 10.293 2.565 1.00 88.94 77 ASP A CA 1
ATOM 623 C C . ASP A 1 77 ? -2.648 10.102 2.293 1.00 88.94 77 ASP A C 1
ATOM 625 O O . ASP A 1 77 ? -2.124 10.678 1.336 1.00 88.94 77 ASP A O 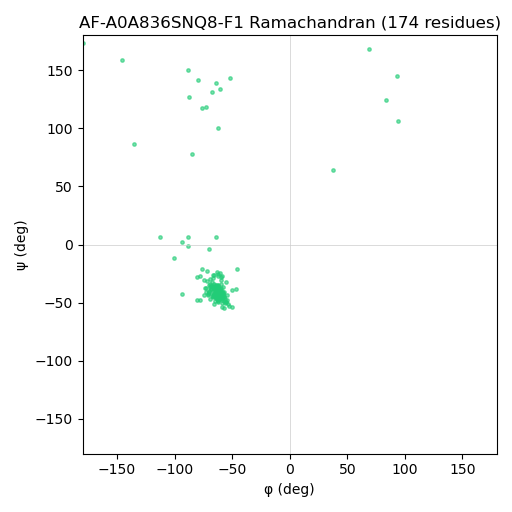1
ATOM 629 N N . ALA A 1 78 ? -1.954 9.290 3.097 1.00 81.56 78 ALA A N 1
ATOM 630 C CA . ALA A 1 78 ? -0.547 8.937 2.911 1.00 81.56 78 ALA A CA 1
ATOM 631 C C . ALA A 1 78 ? -0.320 7.908 1.788 1.00 81.56 78 ALA A C 1
ATOM 633 O O . ALA A 1 78 ? 0.736 7.923 1.157 1.00 81.56 78 ALA A O 1
ATOM 634 N N . VAL A 1 79 ? -1.344 7.129 1.403 1.00 81.69 79 VAL A N 1
ATOM 635 C CA . VAL A 1 79 ? -1.310 6.198 0.248 1.00 81.69 79 VAL A CA 1
ATOM 636 C C . VAL A 1 79 ? -1.127 6.923 -1.111 1.00 81.69 79 VAL A C 1
ATOM 638 O O . VAL A 1 79 ? -1.066 6.288 -2.164 1.00 81.69 79 VAL A O 1
ATOM 641 N N . ARG A 1 80 ? -0.892 8.246 -1.121 1.00 78.44 80 ARG A N 1
ATOM 642 C CA . ARG A 1 80 ? -0.310 9.019 -2.245 1.00 78.44 80 ARG A CA 1
ATOM 643 C C . ARG A 1 80 ? 0.925 8.378 -2.883 1.00 78.44 80 ARG A C 1
ATOM 645 O O . ARG A 1 8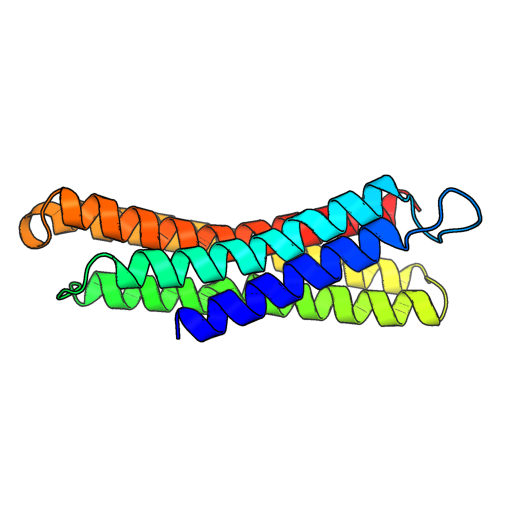0 ? 1.235 8.683 -4.033 1.00 78.44 80 ARG A O 1
ATOM 652 N N . THR A 1 81 ? 1.617 7.482 -2.183 1.00 83.31 81 THR A N 1
ATOM 653 C CA . THR A 1 81 ? 2.639 6.589 -2.750 1.00 83.31 81 THR A CA 1
ATOM 654 C C . THR A 1 81 ? 2.175 5.916 -4.049 1.00 83.31 81 THR A C 1
ATOM 656 O O . THR A 1 81 ? 2.951 5.812 -5.000 1.00 83.31 81 THR A O 1
ATOM 659 N N . VAL A 1 82 ? 0.896 5.526 -4.143 1.00 87.94 82 VAL A N 1
ATOM 660 C CA . VAL A 1 82 ? 0.303 4.946 -5.361 1.00 87.94 82 VAL A CA 1
ATOM 661 C C . VAL A 1 82 ? 0.262 5.961 -6.504 1.00 87.94 82 VAL A C 1
ATOM 663 O O . VAL A 1 82 ? 0.634 5.619 -7.625 1.00 87.94 82 VAL A O 1
ATOM 666 N N . ASP A 1 83 ? -0.132 7.209 -6.242 1.00 91.38 83 ASP A N 1
ATOM 667 C CA . ASP A 1 83 ? -0.164 8.264 -7.263 1.00 91.38 83 ASP A CA 1
ATOM 668 C C . ASP A 1 83 ? 1.247 8.553 -7.794 1.00 91.38 83 ASP A C 1
ATOM 670 O O . ASP A 1 83 ? 1.470 8.561 -9.008 1.00 91.38 83 ASP A O 1
ATOM 674 N N . ALA A 1 84 ? 2.226 8.696 -6.895 1.00 90.81 84 ALA A N 1
ATOM 675 C CA . ALA A 1 84 ? 3.630 8.881 -7.261 1.00 90.81 84 ALA A CA 1
ATOM 676 C C . ALA A 1 84 ? 4.170 7.695 -8.083 1.00 90.81 84 ALA A C 1
ATOM 678 O O . ALA A 1 84 ? 4.881 7.876 -9.079 1.00 90.81 84 ALA A O 1
ATOM 679 N N . TYR A 1 85 ? 3.787 6.467 -7.725 1.00 93.19 85 TYR A N 1
ATOM 680 C CA . TYR A 1 85 ? 4.118 5.278 -8.503 1.00 93.19 85 TYR A CA 1
ATOM 681 C C . TYR A 1 85 ? 3.492 5.316 -9.909 1.00 93.19 85 TYR A C 1
ATOM 683 O O . TYR A 1 85 ? 4.181 5.065 -10.903 1.00 93.19 85 TYR A O 1
ATOM 691 N N . VAL A 1 86 ? 2.214 5.683 -10.030 1.00 91.81 86 VAL A N 1
ATOM 692 C CA . VAL A 1 86 ? 1.528 5.812 -11.326 1.00 91.81 86 VAL A CA 1
ATOM 693 C C . VAL A 1 86 ? 2.205 6.867 -12.207 1.00 91.81 86 VAL A C 1
ATOM 695 O O . VAL A 1 86 ? 2.416 6.625 -13.402 1.00 91.81 86 VAL A O 1
ATOM 698 N N . GLU A 1 87 ? 2.608 8.004 -11.637 1.00 91.12 87 GLU A N 1
ATOM 699 C CA . GLU A 1 87 ? 3.388 9.027 -12.344 1.00 91.12 87 GLU A CA 1
ATOM 700 C C . GLU A 1 87 ? 4.726 8.472 -12.856 1.00 91.12 87 GLU A C 1
ATOM 702 O O . GLU A 1 87 ? 5.062 8.666 -14.035 1.00 91.12 87 GLU A O 1
ATOM 707 N N . THR A 1 88 ? 5.419 7.695 -12.015 1.00 89.44 88 THR A N 1
ATOM 708 C CA . THR A 1 88 ? 6.693 7.033 -12.335 1.00 89.44 88 THR A CA 1
ATOM 709 C C . THR A 1 88 ? 6.559 6.089 -13.531 1.00 89.44 88 THR A C 1
ATOM 711 O O . THR A 1 88 ? 7.302 6.175 -14.520 1.00 89.44 88 THR A O 1
ATOM 714 N N . VAL A 1 89 ? 5.551 5.210 -13.508 1.00 88.19 89 VAL A N 1
ATOM 715 C CA . VAL A 1 89 ? 5.250 4.301 -14.628 1.00 88.19 89 VAL A CA 1
ATOM 716 C C . VAL A 1 89 ? 4.874 5.093 -15.887 1.00 88.19 89 VAL A C 1
ATOM 718 O O . VAL A 1 89 ? 5.309 4.768 -17.001 1.00 88.19 89 VAL A O 1
ATOM 721 N N . GLY A 1 90 ? 4.115 6.179 -15.722 1.00 86.25 90 GLY A N 1
ATOM 722 C CA . GLY A 1 90 ? 3.755 7.105 -16.790 1.00 86.25 90 GLY A CA 1
ATOM 723 C C . GLY A 1 90 ? 4.974 7.733 -17.471 1.00 86.25 90 GLY A C 1
ATOM 724 O O . GLY A 1 90 ? 5.020 7.795 -18.708 1.00 86.25 90 GLY A O 1
ATOM 725 N N . LYS A 1 91 ? 5.991 8.164 -16.711 1.00 83.12 91 LYS A N 1
ATOM 726 C CA . LYS A 1 91 ? 7.265 8.653 -17.264 1.00 83.12 91 LYS A CA 1
ATOM 727 C C . LYS A 1 91 ? 8.016 7.551 -17.993 1.00 83.12 91 LYS A C 1
ATOM 729 O O . LYS A 1 91 ? 8.344 7.758 -19.163 1.00 83.12 91 LYS A O 1
ATOM 734 N N . LEU A 1 92 ? 8.183 6.367 -17.406 1.00 82.25 92 LEU A N 1
ATOM 735 C CA . LEU A 1 92 ? 8.859 5.258 -18.086 1.00 82.25 92 LEU A CA 1
ATOM 736 C C . LEU A 1 92 ? 8.233 4.936 -19.451 1.00 82.25 92 LEU A C 1
ATOM 738 O O . LEU A 1 92 ? 8.950 4.768 -20.436 1.00 82.25 92 LEU A O 1
ATOM 742 N N . SER A 1 93 ? 6.900 4.903 -19.543 1.00 78.56 93 SER A N 1
ATOM 743 C CA . SER A 1 93 ? 6.199 4.627 -20.807 1.00 78.56 93 SER A CA 1
ATOM 744 C C . SER A 1 93 ? 6.515 5.646 -21.915 1.00 78.56 93 SER A C 1
ATOM 746 O O . SER A 1 93 ? 6.423 5.334 -23.108 1.00 78.56 93 SER A O 1
ATOM 748 N N . ARG A 1 94 ? 6.861 6.885 -21.538 1.00 74.94 94 ARG A N 1
ATOM 749 C CA . ARG A 1 94 ? 7.302 7.935 -22.463 1.00 74.94 94 ARG A CA 1
ATOM 750 C C . ARG A 1 94 ? 8.757 7.706 -22.856 1.00 74.94 94 ARG A C 1
ATOM 752 O O . ARG A 1 94 ? 9.053 7.678 -24.045 1.00 74.94 94 ARG A O 1
ATOM 759 N N . VAL A 1 95 ? 9.632 7.449 -21.886 1.00 73.00 95 VAL A N 1
ATOM 760 C CA . VAL A 1 95 ? 11.061 7.175 -22.120 1.00 73.00 95 VAL A CA 1
ATOM 761 C C . VAL A 1 95 ? 11.263 5.968 -23.042 1.00 73.00 95 VAL A C 1
ATOM 763 O O . VAL A 1 95 ? 12.031 6.032 -24.004 1.00 73.00 95 VAL A O 1
ATOM 766 N N . ALA A 1 96 ? 10.505 4.892 -22.822 1.00 70.81 96 ALA A N 1
ATOM 767 C CA . ALA A 1 96 ? 10.576 3.679 -23.630 1.00 70.81 96 ALA A CA 1
ATOM 768 C C . ALA A 1 96 ? 10.208 3.900 -25.109 1.00 70.81 96 ALA A C 1
ATOM 770 O O . ALA A 1 96 ? 10.708 3.180 -25.972 1.00 70.81 96 ALA A O 1
ATOM 771 N N . ARG A 1 97 ? 9.373 4.903 -25.420 1.00 66.25 97 ARG A N 1
ATOM 772 C CA . ARG A 1 97 ? 8.932 5.219 -26.790 1.00 66.25 97 ARG A CA 1
ATOM 773 C C . ARG A 1 97 ? 9.942 6.032 -27.602 1.00 66.25 97 ARG A C 1
ATOM 775 O O . ARG A 1 97 ? 9.938 5.918 -28.823 1.00 66.25 97 ARG A O 1
ATOM 782 N N . PHE A 1 98 ? 10.789 6.836 -26.958 1.00 58.38 98 PHE A N 1
ATOM 783 C CA . PHE A 1 98 ? 11.649 7.819 -27.642 1.00 58.38 98 PHE A CA 1
ATOM 784 C C . PHE A 1 98 ? 13.156 7.507 -27.583 1.00 58.38 98 PHE A C 1
ATOM 786 O O . PHE A 1 98 ? 13.954 8.266 -28.129 1.00 58.38 98 PHE A O 1
ATOM 793 N N . SER A 1 99 ? 13.528 6.338 -27.046 1.00 59.66 99 SER A N 1
ATOM 794 C CA . SER A 1 99 ? 14.890 5.885 -26.702 1.00 59.66 99 SER A CA 1
ATOM 795 C C . SER A 1 99 ? 15.352 6.373 -25.332 1.00 59.66 99 SER A C 1
ATOM 797 O O . SER A 1 99 ? 15.396 7.567 -25.065 1.00 59.66 99 SER A O 1
ATOM 799 N N . PHE A 1 100 ? 15.747 5.426 -24.479 1.00 63.72 100 PHE A N 1
ATOM 800 C CA . PHE A 1 100 ? 16.267 5.672 -23.135 1.00 63.72 100 PHE A CA 1
ATOM 801 C C . PHE A 1 100 ? 17.561 6.490 -23.196 1.00 63.72 100 PHE A C 1
ATOM 803 O O . PHE A 1 100 ? 18.633 5.947 -23.469 1.00 63.72 100 PHE A O 1
ATOM 810 N N . ARG A 1 101 ? 17.486 7.799 -22.949 1.00 67.94 101 ARG A N 1
ATOM 811 C CA . ARG A 1 101 ? 18.680 8.628 -22.749 1.00 67.94 101 ARG A CA 1
ATOM 812 C C . ARG A 1 101 ? 19.043 8.601 -21.266 1.00 67.94 101 ARG A C 1
ATOM 814 O O . ARG A 1 101 ? 18.166 8.505 -20.413 1.00 67.94 101 ARG A O 1
ATOM 821 N N . GLY A 1 102 ? 20.329 8.734 -20.934 1.00 73.50 102 GLY A N 1
ATOM 822 C CA . GLY A 1 102 ? 20.791 8.667 -19.536 1.00 73.50 102 GLY A CA 1
ATOM 823 C C . GLY A 1 102 ? 20.092 9.662 -18.595 1.00 73.50 102 GLY A C 1
ATOM 824 O O . GLY A 1 102 ? 19.832 9.337 -17.442 1.00 73.50 102 GLY A O 1
ATOM 825 N N . LYS A 1 103 ? 19.706 10.840 -19.107 1.00 78.00 103 LYS A N 1
ATOM 826 C CA . LYS A 1 103 ? 18.936 11.841 -18.350 1.00 78.00 103 LYS A CA 1
ATOM 827 C C . LYS A 1 103 ? 17.526 11.360 -17.989 1.00 78.00 103 LYS A C 1
ATOM 829 O O . LYS A 1 103 ? 17.050 11.657 -16.902 1.00 78.00 103 LYS A O 1
ATOM 834 N N . ASP A 1 104 ? 16.884 10.615 -18.880 1.00 79.12 104 ASP A N 1
ATOM 835 C CA . ASP A 1 104 ? 15.525 10.117 -18.676 1.00 79.12 104 ASP A CA 1
ATOM 836 C C . ASP A 1 104 ? 15.501 8.984 -17.641 1.00 79.12 104 ASP A C 1
ATOM 838 O O . ASP A 1 104 ? 14.608 8.921 -16.803 1.00 79.12 104 ASP A O 1
ATOM 842 N N . ILE A 1 105 ? 16.530 8.128 -17.651 1.00 82.19 105 ILE A N 1
ATOM 843 C CA . ILE A 1 105 ? 16.728 7.100 -16.619 1.00 82.19 105 ILE A CA 1
ATOM 844 C C . ILE A 1 105 ? 16.952 7.753 -15.253 1.00 82.19 105 ILE A C 1
ATOM 846 O O . ILE A 1 105 ? 16.324 7.345 -14.283 1.00 82.19 105 ILE A O 1
ATOM 850 N N . ALA A 1 106 ? 17.803 8.781 -15.172 1.00 87.00 106 ALA A N 1
ATOM 851 C CA . ALA A 1 106 ? 18.066 9.479 -13.915 1.00 87.00 106 ALA A CA 1
ATOM 852 C C . ALA A 1 106 ? 16.787 10.078 -13.301 1.00 87.00 106 ALA A C 1
ATOM 854 O O . ALA A 1 106 ? 16.587 9.968 -12.097 1.00 87.00 106 ALA A O 1
ATOM 855 N N . GLN A 1 107 ? 15.899 10.638 -14.129 1.00 87.56 107 GLN A N 1
ATOM 856 C CA . GLN A 1 107 ? 14.610 11.160 -13.664 1.00 87.56 107 GLN A CA 1
ATOM 857 C C . GLN A 1 107 ? 13.685 10.063 -13.129 1.00 87.56 107 GLN A C 1
ATOM 859 O O . GLN A 1 107 ? 13.068 10.255 -12.090 1.00 87.56 107 GLN A O 1
ATOM 864 N N . VAL A 1 108 ? 13.599 8.912 -13.803 1.00 89.62 108 VAL A N 1
ATOM 865 C CA . VAL A 1 108 ? 12.797 7.782 -13.300 1.00 89.62 108 VAL A CA 1
ATOM 866 C C . VAL A 1 108 ? 13.364 7.258 -11.976 1.00 89.62 108 VAL A C 1
ATOM 868 O O . VAL A 1 108 ? 12.606 6.928 -11.075 1.00 89.62 108 VAL A O 1
ATOM 871 N N . MET A 1 109 ? 14.690 7.216 -11.825 1.00 91.06 109 MET A N 1
ATOM 872 C CA . MET A 1 109 ? 15.330 6.803 -10.570 1.00 91.06 109 MET A CA 1
ATOM 873 C C . MET A 1 109 ? 15.022 7.758 -9.410 1.00 91.06 109 MET A C 1
ATOM 875 O O . MET A 1 109 ? 14.780 7.290 -8.302 1.00 91.06 109 MET A O 1
ATOM 879 N N . GLU A 1 110 ? 14.997 9.069 -9.667 1.00 92.88 110 GLU A N 1
ATOM 880 C CA . GLU A 1 110 ? 14.605 10.088 -8.683 1.00 92.88 110 GLU A CA 1
ATOM 881 C C . GLU A 1 110 ? 13.148 9.908 -8.234 1.00 92.88 110 GLU A C 1
ATOM 883 O O . GLU A 1 110 ? 12.854 9.966 -7.043 1.00 92.88 110 GLU A O 1
ATOM 888 N N . GLU A 1 111 ? 12.236 9.609 -9.161 1.00 92.69 111 GLU A N 1
ATOM 889 C CA . GLU A 1 111 ? 10.840 9.329 -8.811 1.00 92.69 111 GLU A CA 1
ATOM 890 C C . GLU A 1 111 ? 10.669 8.049 -8.001 1.00 92.69 111 GLU A C 1
ATOM 892 O O . GLU A 1 111 ? 9.895 8.037 -7.051 1.00 92.69 111 GLU A O 1
ATOM 897 N N . ILE A 1 112 ? 11.409 6.986 -8.332 1.00 94.19 112 ILE A N 1
ATOM 898 C CA . ILE A 1 112 ? 11.382 5.750 -7.541 1.00 94.19 112 ILE A CA 1
ATOM 899 C C . ILE A 1 112 ? 11.806 6.048 -6.101 1.00 94.19 112 ILE A C 1
ATOM 901 O O . ILE A 1 112 ? 11.144 5.598 -5.172 1.00 94.19 112 ILE A O 1
ATOM 905 N N . SER A 1 113 ? 12.860 6.845 -5.907 1.00 94.81 113 SER A N 1
ATOM 906 C CA . SER A 1 113 ? 13.266 7.280 -4.567 1.00 94.81 113 SER A CA 1
ATOM 907 C C . SER A 1 113 ? 12.184 8.109 -3.873 1.00 94.81 113 SER A C 1
ATOM 909 O O . SER A 1 113 ? 11.961 7.929 -2.681 1.00 94.81 113 SER A O 1
ATOM 911 N N . ARG A 1 114 ? 11.436 8.943 -4.607 1.00 94.75 114 ARG A N 1
ATOM 912 C CA . ARG A 1 114 ? 10.287 9.660 -4.037 1.00 94.75 114 ARG A CA 1
ATOM 913 C C . ARG A 1 114 ? 9.156 8.722 -3.595 1.00 94.75 114 ARG A C 1
ATOM 915 O O . ARG A 1 114 ? 8.509 9.003 -2.592 1.00 94.75 114 ARG A O 1
ATOM 922 N N . VAL A 1 115 ? 8.909 7.628 -4.319 1.00 95.62 115 VAL A N 1
ATOM 923 C CA . VAL A 1 115 ? 7.934 6.600 -3.910 1.00 95.62 115 VAL A CA 1
ATOM 924 C C . VAL A 1 115 ? 8.374 5.932 -2.602 1.00 95.62 115 VAL A C 1
ATOM 926 O O . VAL A 1 115 ? 7.556 5.781 -1.703 1.00 95.62 115 VAL A O 1
ATOM 929 N N . GLU A 1 116 ? 9.657 5.587 -2.465 1.00 94.50 116 GLU A N 1
ATOM 930 C CA . GLU A 1 116 ? 10.207 4.994 -1.231 1.00 94.50 116 GLU A CA 1
ATOM 931 C C . GLU A 1 116 ? 10.125 5.952 -0.032 1.00 94.50 116 GLU A C 1
ATOM 933 O O . GLU A 1 116 ? 9.815 5.535 1.077 1.00 94.50 116 GLU A O 1
ATOM 938 N N . GLU A 1 117 ? 10.352 7.251 -0.241 1.00 95.00 117 GLU A N 1
ATOM 939 C CA . GLU A 1 117 ? 10.173 8.256 0.816 1.00 95.00 117 GLU A CA 1
ATOM 940 C C . GLU A 1 117 ? 8.720 8.332 1.306 1.00 95.00 117 GLU A C 1
ATOM 942 O O . GLU A 1 117 ? 8.480 8.411 2.508 1.00 95.00 117 GLU A O 1
ATOM 947 N N . LEU A 1 118 ? 7.750 8.304 0.386 1.00 94.56 118 LEU A N 1
ATOM 948 C CA . LEU A 1 118 ? 6.324 8.355 0.723 1.00 94.56 118 LEU A CA 1
ATOM 949 C C . LEU A 1 118 ? 5.841 7.080 1.430 1.00 94.56 118 LEU A C 1
ATOM 951 O O . LEU A 1 118 ? 4.999 7.148 2.326 1.00 94.56 118 LEU A O 1
ATOM 955 N N . GLU A 1 119 ? 6.375 5.918 1.056 1.00 95.81 119 GLU A N 1
ATOM 956 C CA . GLU A 1 119 ? 6.128 4.669 1.781 1.00 95.81 119 GLU A CA 1
ATOM 957 C C . GLU A 1 119 ? 6.669 4.745 3.212 1.00 95.81 119 GLU A C 1
ATOM 959 O O . GLU A 1 119 ? 5.922 4.479 4.151 1.00 95.81 119 GLU A O 1
ATOM 964 N N . HIS A 1 120 ? 7.878 5.276 3.403 1.00 95.62 120 HIS A N 1
ATOM 965 C CA . HIS A 1 120 ? 8.419 5.479 4.743 1.00 95.62 120 HIS A CA 1
ATOM 966 C C . HIS A 1 120 ? 7.577 6.453 5.589 1.00 95.62 120 HIS A C 1
ATOM 968 O O . HIS A 1 120 ? 7.375 6.238 6.786 1.00 95.62 120 HIS A O 1
ATOM 974 N N . GLU A 1 121 ? 7.058 7.527 4.984 1.00 94.88 121 GLU A N 1
ATOM 975 C CA . GLU A 1 121 ? 6.100 8.429 5.638 1.00 94.88 121 GLU A CA 1
ATOM 976 C C . GLU A 1 121 ? 4.816 7.676 6.051 1.00 94.88 121 GLU A C 1
ATOM 978 O O . GLU A 1 121 ? 4.313 7.876 7.161 1.00 94.88 121 GLU A O 1
ATOM 983 N N . THR A 1 122 ? 4.326 6.770 5.197 1.00 95.12 122 TH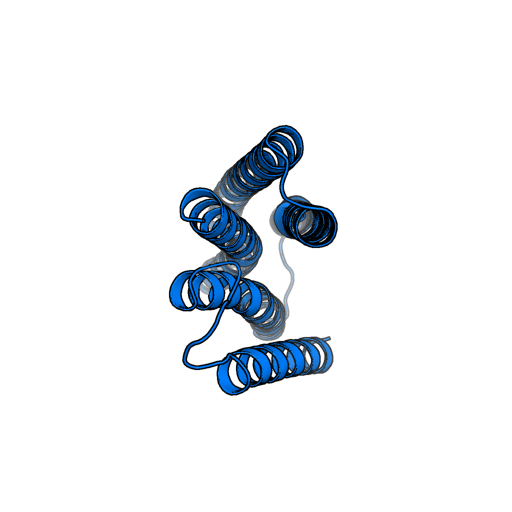R A N 1
ATOM 984 C CA . THR A 1 122 ? 3.145 5.929 5.461 1.00 95.12 122 THR A CA 1
ATOM 985 C C . THR A 1 122 ? 3.380 4.985 6.644 1.00 95.12 122 THR A C 1
ATOM 987 O O . THR A 1 122 ? 2.550 4.943 7.554 1.00 95.12 122 THR A O 1
ATOM 990 N N . ASP A 1 123 ? 4.534 4.316 6.707 1.00 96.25 123 ASP A N 1
ATOM 991 C CA . ASP A 1 123 ? 4.919 3.431 7.817 1.00 96.25 123 ASP A CA 1
ATOM 992 C C . ASP A 1 123 ? 4.928 4.161 9.167 1.00 96.25 123 ASP A C 1
ATOM 994 O O . ASP A 1 123 ? 4.459 3.646 10.189 1.00 96.25 123 ASP A O 1
ATOM 998 N N . ILE A 1 124 ? 5.446 5.394 9.196 1.00 97.00 124 ILE A N 1
ATOM 999 C CA . ILE A 1 124 ? 5.478 6.209 10.418 1.00 97.00 124 ILE A CA 1
ATOM 1000 C C . ILE A 1 124 ? 4.052 6.495 10.909 1.00 97.00 124 ILE A C 1
ATOM 1002 O O . ILE A 1 124 ? 3.782 6.406 12.118 1.00 97.00 124 ILE A O 1
ATOM 1006 N N . ILE A 1 125 ? 3.144 6.827 9.988 1.00 96.69 125 ILE A N 1
ATOM 1007 C CA . ILE A 1 125 ? 1.733 7.094 10.287 1.00 96.69 125 ILE A CA 1
ATOM 1008 C C . ILE A 1 125 ? 1.046 5.813 10.768 1.00 96.69 125 ILE A C 1
ATOM 1010 O O . ILE A 1 125 ? 0.385 5.844 11.809 1.00 96.69 125 ILE A O 1
ATOM 1014 N N . GLU A 1 126 ? 1.264 4.677 10.101 1.00 97.38 126 GLU A N 1
ATOM 1015 C CA . GLU A 1 126 ? 0.710 3.377 10.496 1.00 97.38 126 GLU A CA 1
ATOM 1016 C C . GLU A 1 126 ? 1.152 2.992 11.914 1.00 97.38 126 GLU A C 1
ATOM 1018 O O . GLU A 1 126 ? 0.323 2.665 12.769 1.00 97.38 126 GLU A O 1
ATOM 1023 N N . MET A 1 127 ? 2.447 3.117 12.224 1.00 97.69 127 MET A N 1
ATOM 1024 C CA . MET A 1 127 ? 2.973 2.852 13.566 1.00 97.69 127 MET A CA 1
ATOM 1025 C C . MET A 1 127 ? 2.352 3.772 14.627 1.00 97.69 127 MET A C 1
ATOM 1027 O O . MET A 1 127 ? 2.111 3.353 15.766 1.00 97.69 127 MET A O 1
ATOM 1031 N N . SER A 1 128 ? 2.125 5.043 14.288 1.00 97.88 128 SER A N 1
ATOM 1032 C CA . SER A 1 128 ? 1.478 6.012 15.178 1.00 97.88 128 SER A CA 1
ATOM 1033 C C . SER A 1 128 ? 0.011 5.668 15.432 1.00 97.88 128 SER A C 1
ATOM 1035 O O . SER A 1 128 ? -0.446 5.655 16.582 1.00 97.88 128 SER A O 1
ATOM 1037 N N . LEU A 1 129 ? -0.710 5.303 14.375 1.00 98.38 129 LEU A N 1
ATOM 1038 C CA . LEU A 1 129 ? -2.087 4.840 14.446 1.00 98.38 129 LEU A CA 1
ATOM 1039 C C . LEU A 1 129 ? -2.198 3.553 15.272 1.00 98.38 129 LEU A C 1
ATOM 1041 O O . LEU A 1 129 ? -3.061 3.467 16.144 1.00 98.38 129 LEU A O 1
ATOM 1045 N N . GLY A 1 130 ? -1.284 2.599 15.090 1.00 98.19 130 GLY A N 1
ATOM 1046 C CA . GLY A 1 130 ? -1.221 1.375 15.887 1.00 98.19 130 GLY A CA 1
ATOM 1047 C C . GLY A 1 130 ? -1.149 1.667 17.387 1.00 98.19 130 GLY A C 1
ATOM 1048 O O . GLY A 1 130 ? -1.951 1.142 18.159 1.00 98.19 130 GLY A O 1
ATOM 1049 N N . ARG A 1 131 ? -0.269 2.584 17.816 1.00 98.31 131 ARG A N 1
ATOM 1050 C CA . ARG A 1 131 ? -0.197 3.013 19.229 1.00 98.31 131 ARG A CA 1
ATOM 1051 C C . ARG A 1 131 ? -1.523 3.594 19.726 1.00 98.31 131 ARG A C 1
ATOM 1053 O O . ARG A 1 131 ? -1.949 3.269 20.832 1.00 98.31 131 ARG A O 1
ATOM 1060 N N . THR A 1 132 ? -2.178 4.413 18.906 1.00 98.31 132 THR A N 1
ATOM 1061 C CA . THR A 1 132 ? -3.488 5.007 19.218 1.00 98.31 132 THR A CA 1
ATOM 1062 C C . THR A 1 132 ? -4.575 3.940 19.376 1.00 98.31 132 THR A C 1
ATOM 1064 O O . THR A 1 132 ? -5.353 3.995 20.327 1.00 98.31 132 THR A O 1
ATOM 1067 N N . ILE A 1 133 ? -4.604 2.934 18.496 1.00 98.31 133 ILE A N 1
ATOM 1068 C CA . ILE A 1 133 ? -5.566 1.823 18.551 1.00 98.31 133 ILE A CA 1
ATOM 1069 C C . ILE A 1 133 ? -5.389 1.013 19.840 1.00 98.31 133 ILE A C 1
ATOM 1071 O O . ILE A 1 133 ? -6.364 0.784 20.554 1.00 98.31 133 ILE A O 1
ATOM 1075 N N . PHE A 1 134 ? -4.156 0.618 20.173 1.00 98.25 134 PHE A N 1
ATOM 1076 C CA . PHE A 1 134 ? -3.880 -0.151 21.392 1.00 98.25 134 PHE A CA 1
ATOM 1077 C C . PHE A 1 134 ? -4.189 0.642 22.668 1.00 98.25 134 PHE A C 1
ATOM 1079 O O . PHE A 1 134 ? -4.737 0.089 23.618 1.00 98.25 134 PHE A O 1
ATOM 1086 N N . ALA A 1 135 ? -3.910 1.949 22.690 1.00 98.06 135 ALA A N 1
ATOM 1087 C CA . ALA A 1 135 ? -4.258 2.805 23.825 1.00 98.06 135 ALA A CA 1
ATOM 1088 C C . ALA A 1 135 ? -5.780 2.903 24.064 1.00 98.06 135 ALA A C 1
ATOM 1090 O O . ALA A 1 135 ? -6.211 3.164 25.187 1.00 98.06 135 ALA A O 1
ATOM 1091 N N . ALA A 1 136 ? -6.593 2.665 23.031 1.00 96.88 136 ALA A N 1
ATOM 1092 C CA . ALA A 1 136 ? -8.050 2.701 23.101 1.00 96.88 136 ALA A CA 1
ATOM 1093 C C . ALA A 1 136 ? -8.695 1.357 23.494 1.00 96.88 136 ALA A C 1
ATOM 1095 O O . ALA A 1 136 ? -9.923 1.262 23.475 1.00 96.88 136 ALA A O 1
ATOM 1096 N N . GLU A 1 137 ? -7.923 0.323 23.867 1.00 97.19 137 GLU A N 1
ATOM 1097 C CA . GLU A 1 137 ? -8.451 -1.018 24.186 1.00 97.19 137 GLU A CA 1
ATOM 1098 C C . GLU A 1 137 ? -9.620 -0.985 25.185 1.00 97.19 137 GLU A C 1
ATOM 1100 O O . GLU A 1 137 ? -10.603 -1.703 25.005 1.00 97.19 137 GLU A O 1
ATOM 1105 N N . GLY A 1 138 ? -9.566 -0.110 26.195 1.00 96.38 138 GLY A N 1
ATOM 1106 C CA . GLY A 1 138 ? -10.645 0.039 27.177 1.00 96.38 138 GLY A CA 1
ATOM 1107 C C . GLY A 1 138 ? -11.991 0.494 26.589 1.00 96.38 138 GLY A C 1
ATOM 1108 O O . GLY A 1 138 ? -13.032 0.199 27.170 1.00 96.38 138 GLY A O 1
ATOM 1109 N N . GLU A 1 139 ? -11.987 1.181 25.444 1.00 95.00 139 GLU A N 1
ATOM 1110 C CA . GLU A 1 139 ? -13.190 1.659 24.748 1.00 95.00 139 GLU A CA 1
ATOM 1111 C C . GLU A 1 139 ? -13.673 0.668 23.677 1.00 95.00 139 GLU A C 1
ATOM 1113 O O . GLU A 1 139 ? -14.873 0.413 23.559 1.00 95.00 139 GLU A O 1
ATOM 1118 N N . ILE A 1 140 ? -12.751 0.094 22.894 1.00 95.25 140 ILE A N 1
ATOM 1119 C CA . ILE A 1 140 ? -13.094 -0.728 21.717 1.00 95.25 140 ILE A CA 1
ATOM 1120 C C . ILE A 1 140 ? -13.027 -2.241 21.966 1.00 95.25 140 ILE A C 1
ATOM 1122 O O . ILE A 1 140 ? -13.521 -3.021 21.140 1.00 95.25 140 ILE A O 1
ATOM 1126 N N . GLY A 1 141 ? -12.448 -2.652 23.096 1.00 95.88 141 GLY A N 1
ATOM 1127 C CA . GLY A 1 141 ? -12.177 -4.038 23.462 1.00 95.88 141 GLY A CA 1
ATOM 1128 C C . GLY A 1 141 ? -11.092 -4.699 22.598 1.00 95.88 141 GLY A C 1
ATOM 1129 O O . GLY A 1 141 ? -10.745 -4.198 21.527 1.00 95.88 141 GLY A O 1
ATOM 1130 N N . PRO A 1 142 ? -10.598 -5.884 22.994 1.00 96.62 142 PRO A N 1
ATOM 1131 C CA . PRO A 1 142 ? -9.507 -6.571 22.295 1.00 96.62 142 PRO A CA 1
ATOM 1132 C C . PRO A 1 142 ? -9.858 -6.947 20.847 1.00 96.62 142 PRO A C 1
ATOM 1134 O O . PRO A 1 142 ? -9.021 -6.865 19.954 1.00 96.62 142 PRO A O 1
ATOM 1137 N N . VAL A 1 143 ? -11.122 -7.297 20.580 1.00 95.81 143 VAL A N 1
ATOM 1138 C CA . VAL A 1 143 ? -11.605 -7.572 19.213 1.00 95.81 143 VAL A CA 1
ATOM 1139 C C . VAL A 1 143 ? -11.609 -6.300 18.360 1.00 95.81 143 VAL A C 1
ATOM 1141 O O . VAL A 1 143 ? -11.336 -6.364 17.166 1.00 95.81 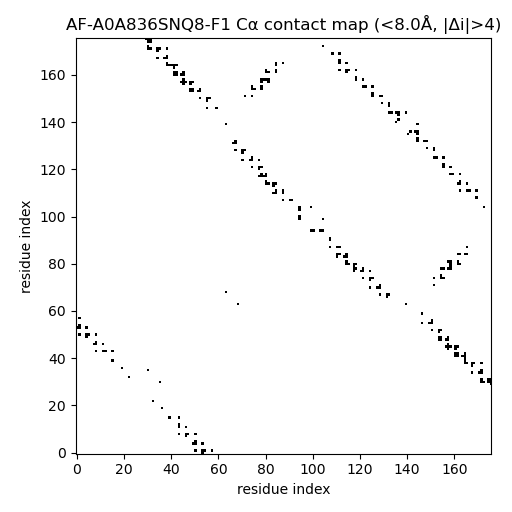143 VAL A O 1
ATOM 1144 N N . GLY A 1 144 ? -11.912 -5.143 18.958 1.00 96.12 144 GLY A N 1
ATOM 1145 C CA . GLY A 1 144 ? -11.852 -3.860 18.265 1.00 96.12 144 GLY A CA 1
ATOM 1146 C C . GLY A 1 144 ? -10.423 -3.434 17.957 1.00 96.12 144 GLY A C 1
ATOM 1147 O O . GLY A 1 144 ? -10.177 -2.976 16.847 1.00 96.12 144 GLY A O 1
ATOM 1148 N N . VAL A 1 145 ? -9.496 -3.641 18.899 1.00 97.44 145 VAL A N 1
ATOM 1149 C CA . VAL A 1 145 ? -8.056 -3.428 18.681 1.00 97.44 145 VAL A CA 1
ATOM 1150 C C . VAL A 1 145 ? -7.585 -4.269 17.502 1.00 97.44 145 VAL A C 1
ATOM 1152 O O . VAL A 1 145 ? -7.092 -3.714 16.529 1.00 97.44 145 VAL A O 1
ATOM 1155 N N . TYR A 1 146 ? -7.824 -5.584 17.542 1.00 97.25 146 TYR A N 1
ATOM 1156 C CA . TYR A 1 146 ? -7.425 -6.489 16.464 1.00 97.25 146 TYR A CA 1
ATOM 1157 C C . TYR A 1 146 ? -8.003 -6.061 15.109 1.00 97.25 146 TYR A C 1
ATOM 1159 O O . TYR A 1 146 ? -7.262 -5.899 14.146 1.00 97.25 146 TYR A O 1
ATOM 1167 N N . HIS A 1 147 ? -9.313 -5.810 15.042 1.00 97.25 147 HIS A N 1
ATOM 1168 C CA . HIS A 1 147 ? -9.981 -5.423 13.798 1.00 97.25 147 HIS A CA 1
ATOM 1169 C C . HIS A 1 147 ? -9.433 -4.118 13.202 1.00 97.25 147 HIS A C 1
ATOM 1171 O O . HIS A 1 147 ? -9.175 -4.059 12.002 1.00 97.25 147 HIS A O 1
ATOM 1177 N N . LEU A 1 148 ? -9.224 -3.083 14.022 1.00 97.38 148 LEU A N 1
ATOM 1178 C CA . LEU A 1 148 ? -8.712 -1.795 13.543 1.00 97.38 148 LEU A CA 1
ATOM 1179 C C . LEU A 1 148 ? -7.215 -1.848 13.216 1.00 97.38 148 LEU A C 1
ATOM 1181 O O . LEU A 1 148 ? -6.780 -1.141 12.311 1.00 97.38 148 LEU A O 1
ATOM 1185 N N . SER A 1 149 ? -6.437 -2.688 13.905 1.00 97.69 149 SER A N 1
ATOM 1186 C CA . SER A 1 149 ? -5.037 -2.945 13.553 1.00 97.69 149 SER A CA 1
ATOM 1187 C C . SER A 1 149 ? -4.910 -3.663 12.210 1.00 97.69 149 SER A C 1
ATOM 1189 O O . SER A 1 149 ? -4.084 -3.256 11.400 1.00 97.69 149 SER A O 1
ATOM 1191 N N . GLU A 1 150 ? -5.749 -4.667 11.936 1.00 97.75 150 GLU A N 1
ATOM 1192 C CA . GLU A 1 150 ? -5.775 -5.335 10.626 1.00 97.75 150 GLU A CA 1
ATOM 1193 C C . GLU A 1 150 ? -6.191 -4.368 9.512 1.00 97.75 150 GLU A C 1
ATOM 1195 O O . GLU A 1 150 ? -5.599 -4.381 8.437 1.00 97.75 150 GLU A O 1
ATOM 1200 N N . LEU A 1 151 ? -7.157 -3.480 9.779 1.00 97.12 151 LEU A N 1
ATOM 1201 C CA . LEU A 1 151 ? -7.541 -2.438 8.828 1.00 97.12 151 LEU A CA 1
ATOM 1202 C C . LEU A 1 151 ? -6.383 -1.473 8.536 1.00 97.12 151 LEU A C 1
ATOM 1204 O O . LEU A 1 151 ? -6.109 -1.197 7.372 1.00 97.12 151 LEU A O 1
ATOM 1208 N N . ALA A 1 152 ? -5.707 -0.965 9.571 1.00 97.81 152 ALA A N 1
ATOM 1209 C CA . ALA A 1 152 ? -4.563 -0.067 9.405 1.00 97.81 152 ALA A CA 1
ATOM 1210 C C . ALA A 1 152 ? -3.449 -0.731 8.582 1.00 97.81 152 ALA A C 1
ATOM 1212 O O . ALA A 1 152 ? -2.971 -0.148 7.613 1.00 97.81 152 ALA A O 1
ATOM 1213 N N . LYS A 1 153 ? -3.123 -1.985 8.903 1.00 97.69 153 LYS A N 1
ATOM 1214 C CA . LYS A 1 153 ? -2.123 -2.769 8.178 1.00 97.69 153 LYS A CA 1
ATOM 1215 C C . LYS A 1 153 ? -2.494 -2.998 6.713 1.00 97.69 153 LYS A C 1
ATOM 1217 O O . LYS A 1 153 ? -1.646 -2.868 5.838 1.00 97.69 153 LYS A O 1
ATOM 1222 N N . ALA A 1 154 ? -3.756 -3.324 6.428 1.00 97.50 154 ALA A N 1
ATOM 1223 C CA . ALA A 1 154 ? -4.217 -3.509 5.054 1.00 97.50 154 ALA A CA 1
ATOM 1224 C C . ALA A 1 154 ? -4.087 -2.219 4.227 1.00 97.50 154 ALA A C 1
ATOM 1226 O O . ALA A 1 154 ? -3.728 -2.287 3.057 1.00 97.50 154 ALA A O 1
ATOM 1227 N N . ILE A 1 155 ? -4.322 -1.047 4.835 1.00 97.19 155 ILE A N 1
ATOM 1228 C CA . ILE A 1 155 ? -4.095 0.249 4.176 1.00 97.19 155 ILE A CA 1
ATOM 1229 C C . ILE A 1 155 ? -2.593 0.470 3.925 1.00 97.19 155 ILE A C 1
ATOM 1231 O O . ILE A 1 155 ? -2.225 0.869 2.821 1.00 97.19 155 ILE A O 1
ATOM 1235 N N . GLY A 1 156 ? -1.730 0.176 4.905 1.00 97.25 156 GLY A N 1
ATOM 1236 C CA . GLY A 1 156 ? -0.270 0.281 4.765 1.00 97.25 156 GLY A CA 1
ATOM 1237 C C . GLY A 1 156 ? 0.296 -0.592 3.639 1.00 97.25 156 GLY A C 1
ATOM 1238 O O . GLY A 1 156 ? 1.073 -0.116 2.810 1.00 97.25 156 GLY A O 1
ATOM 1239 N N . GLU A 1 157 ? -0.185 -1.833 3.505 1.00 97.31 157 GLU A N 1
ATOM 1240 C CA . G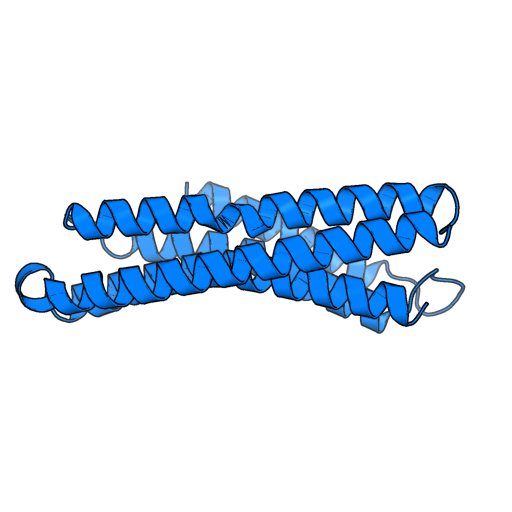LU A 1 157 ? 0.234 -2.741 2.425 1.00 97.31 157 GLU A CA 1
ATOM 1241 C C . GLU A 1 157 ? -0.076 -2.190 1.021 1.00 97.31 157 GLU A C 1
ATOM 1243 O O . GLU A 1 157 ? 0.624 -2.532 0.065 1.00 97.31 157 GLU A O 1
ATOM 1248 N N . VAL A 1 158 ? -1.062 -1.302 0.853 1.00 97.19 158 VAL A N 1
ATOM 1249 C CA . VAL A 1 158 ? -1.294 -0.636 -0.442 1.00 97.19 158 VAL A CA 1
ATOM 1250 C C . VAL A 1 158 ? -0.083 0.224 -0.834 1.00 97.19 158 VAL A C 1
ATOM 1252 O O . VAL A 1 158 ? 0.373 0.165 -1.981 1.00 97.19 158 VAL A O 1
ATOM 1255 N N . ALA A 1 159 ? 0.470 0.992 0.111 1.00 95.75 159 ALA A N 1
ATOM 1256 C CA . ALA A 1 159 ? 1.648 1.828 -0.116 1.00 95.75 159 ALA A CA 1
ATOM 1257 C C . ALA A 1 159 ? 2.925 0.989 -0.283 1.00 95.75 159 ALA A C 1
ATOM 1259 O O . ALA A 1 159 ? 3.685 1.226 -1.226 1.00 95.75 159 ALA A O 1
ATOM 1260 N N . ASP A 1 160 ? 3.116 -0.036 0.551 1.00 96.62 160 ASP A N 1
ATOM 1261 C CA . ASP A 1 160 ? 4.261 -0.951 0.450 1.00 96.62 160 ASP A CA 1
ATOM 1262 C C . ASP A 1 160 ? 4.285 -1.647 -0.922 1.00 96.62 160 ASP A C 1
ATOM 1264 O O . ASP A 1 160 ? 5.298 -1.663 -1.621 1.00 96.62 160 ASP A O 1
ATOM 1268 N N . ASN A 1 161 ? 3.141 -2.128 -1.424 1.00 96.75 161 ASN A N 1
ATOM 1269 C CA . ASN A 1 161 ? 3.106 -2.740 -2.754 1.00 96.75 161 ASN A CA 1
ATOM 1270 C C . ASN A 1 161 ? 3.374 -1.741 -3.896 1.00 96.75 161 ASN A C 1
ATOM 1272 O O . ASN A 1 161 ? 3.975 -2.134 -4.901 1.00 96.75 161 ASN A O 1
ATOM 1276 N N . ALA A 1 162 ? 3.040 -0.457 -3.743 1.00 96.06 162 ALA A N 1
ATOM 1277 C CA . ALA A 1 162 ? 3.467 0.582 -4.683 1.00 96.06 162 ALA A CA 1
ATOM 1278 C C . ALA A 1 162 ? 4.994 0.791 -4.662 1.00 96.06 162 ALA A C 1
ATOM 1280 O O . ALA A 1 162 ? 5.621 0.829 -5.727 1.00 96.06 162 ALA A O 1
ATOM 1281 N N . ALA A 1 163 ? 5.616 0.826 -3.481 1.00 96.50 163 ALA A N 1
ATOM 1282 C CA . ALA A 1 163 ? 7.071 0.908 -3.340 1.00 96.50 163 ALA A CA 1
ATOM 1283 C C . ALA A 1 163 ? 7.781 -0.341 -3.887 1.00 96.50 163 ALA A C 1
ATOM 1285 O O . ALA A 1 163 ? 8.706 -0.231 -4.696 1.00 96.50 163 ALA A O 1
ATOM 1286 N N . ARG A 1 164 ? 7.288 -1.545 -3.568 1.00 96.88 164 ARG A N 1
ATOM 1287 C CA . ARG A 1 164 ? 7.773 -2.810 -4.149 1.00 96.88 164 ARG A CA 1
ATOM 1288 C C . ARG A 1 164 ? 7.669 -2.791 -5.672 1.00 96.88 164 ARG A C 1
ATOM 1290 O O . ARG A 1 164 ? 8.581 -3.261 -6.354 1.00 96.88 164 ARG A O 1
ATOM 1297 N N . ALA A 1 165 ? 6.584 -2.261 -6.238 1.00 95.56 165 ALA A N 1
ATOM 1298 C CA . ALA A 1 165 ? 6.442 -2.129 -7.685 1.00 95.56 165 ALA A CA 1
ATOM 1299 C C . ALA A 1 165 ? 7.467 -1.149 -8.281 1.00 95.56 165 ALA A C 1
ATOM 1301 O O . ALA A 1 165 ? 8.039 -1.438 -9.338 1.00 95.56 165 ALA A O 1
ATOM 1302 N N . ALA A 1 166 ? 7.751 -0.038 -7.600 1.00 95.38 166 ALA A N 1
ATOM 1303 C CA . ALA A 1 166 ? 8.793 0.910 -7.986 1.00 95.38 166 ALA A CA 1
ATOM 1304 C C . ALA A 1 166 ? 10.208 0.295 -7.908 1.00 95.38 166 ALA A C 1
ATOM 1306 O O . ALA A 1 166 ? 11.008 0.467 -8.827 1.00 95.38 166 ALA A O 1
ATOM 1307 N N . ASP A 1 167 ? 10.517 -0.513 -6.895 1.00 95.25 167 ASP A N 1
ATOM 1308 C CA . ASP A 1 167 ? 11.818 -1.193 -6.803 1.00 95.25 167 ASP A CA 1
ATOM 1309 C C . ASP A 1 167 ? 11.994 -2.287 -7.877 1.00 95.25 167 ASP A C 1
ATOM 1311 O O . ASP A 1 167 ? 13.058 -2.444 -8.493 1.00 95.25 167 ASP A O 1
ATOM 1315 N N . ARG A 1 168 ? 10.918 -3.009 -8.215 1.00 95.00 168 ARG A N 1
ATOM 1316 C CA . ARG A 1 168 ? 10.941 -3.930 -9.365 1.00 95.00 168 ARG A CA 1
ATOM 1317 C C . ARG A 1 168 ? 11.170 -3.188 -10.676 1.00 95.00 168 ARG A C 1
ATOM 1319 O O . ARG A 1 168 ? 11.880 -3.699 -11.544 1.00 95.00 168 ARG A O 1
ATOM 1326 N N . LEU A 1 169 ? 10.633 -1.975 -10.797 1.00 91.88 169 LEU A N 1
ATOM 1327 C CA . LEU A 1 169 ? 10.900 -1.095 -11.928 1.00 91.88 169 LEU A CA 1
ATOM 1328 C C . LEU A 1 169 ? 12.377 -0.707 -12.009 1.00 91.88 169 LEU A C 1
ATOM 1330 O O . LEU A 1 169 ? 12.983 -0.849 -13.073 1.00 91.88 169 LEU A O 1
ATOM 1334 N N . ARG A 1 170 ? 12.971 -0.283 -10.887 1.00 91.81 170 ARG A N 1
ATOM 1335 C CA . ARG A 1 170 ? 14.407 0.010 -10.772 1.00 91.81 170 ARG A CA 1
ATOM 1336 C C . ARG A 1 170 ? 15.240 -1.166 -11.257 1.00 91.81 170 ARG A C 1
ATOM 1338 O O . ARG A 1 170 ? 16.087 -1.005 -12.133 1.00 91.81 170 ARG A O 1
ATOM 1345 N N . THR A 1 171 ? 14.968 -2.353 -10.720 1.00 91.25 171 THR A N 1
ATOM 1346 C CA . THR A 1 171 ? 15.687 -3.583 -11.072 1.00 91.25 171 THR A CA 1
ATOM 1347 C C . THR A 1 171 ? 15.629 -3.846 -12.576 1.00 91.25 171 THR A C 1
ATOM 1349 O O . THR A 1 171 ? 16.661 -4.092 -13.200 1.00 91.25 171 THR A O 1
ATOM 1352 N N . MET A 1 172 ? 14.438 -3.729 -13.169 1.00 88.25 172 MET A N 1
ATOM 1353 C CA . MET A 1 172 ? 14.221 -3.937 -14.599 1.00 88.25 172 MET A CA 1
ATOM 1354 C C . MET A 1 172 ? 14.970 -2.910 -15.469 1.00 88.25 172 MET A C 1
ATOM 1356 O O . MET A 1 172 ? 15.458 -3.260 -16.541 1.00 88.25 172 MET A O 1
ATOM 1360 N N . ILE A 1 173 ? 15.085 -1.653 -15.025 1.00 84.94 173 ILE A N 1
ATOM 1361 C CA . ILE A 1 173 ? 15.818 -0.597 -15.744 1.00 84.94 173 ILE A CA 1
ATOM 1362 C C . ILE A 1 173 ? 17.335 -0.793 -15.624 1.00 84.94 173 ILE A C 1
ATOM 1364 O O . ILE A 1 173 ? 18.046 -0.646 -16.614 1.00 84.94 173 ILE A O 1
ATOM 1368 N N . CYS A 1 174 ? 17.841 -1.129 -14.435 1.00 84.00 174 CYS A N 1
ATOM 1369 C CA . CYS A 1 174 ? 19.277 -1.284 -14.187 1.00 84.00 174 CYS A CA 1
ATOM 1370 C C . CYS A 1 174 ? 19.886 -2.539 -14.830 1.00 84.00 174 CYS A C 1
ATOM 1372 O O . CYS A 1 174 ? 21.096 -2.579 -15.037 1.00 84.00 174 CYS A O 1
ATOM 1374 N N . ARG A 1 175 ? 19.075 -3.565 -15.116 1.00 74.44 175 ARG A N 1
ATOM 1375 C CA . ARG A 1 175 ? 19.507 -4.821 -15.762 1.00 74.44 175 ARG A CA 1
ATOM 1376 C C . ARG A 1 175 ? 19.355 -4.826 -17.284 1.00 74.44 175 ARG A C 1
ATOM 1378 O O . ARG A 1 175 ? 19.605 -5.856 -17.908 1.00 74.44 175 ARG A O 1
ATOM 1385 N N . ARG A 1 176 ? 18.906 -3.709 -17.853 1.00 61.44 176 ARG A N 1
ATOM 1386 C CA . ARG A 1 176 ? 18.6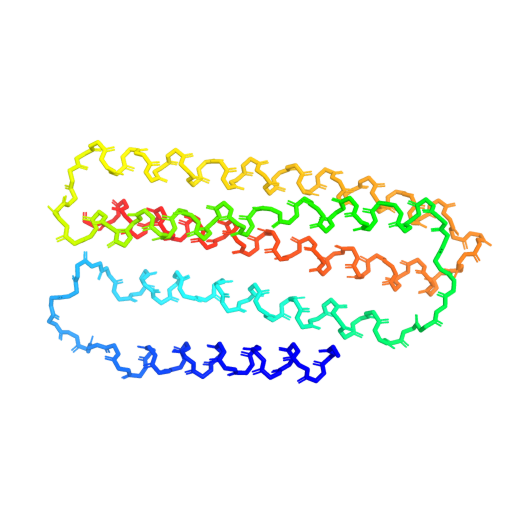94 -3.537 -19.287 1.00 61.44 176 ARG A CA 1
ATOM 1387 C C . ARG A 1 176 ? 19.998 -3.412 -20.071 1.00 61.44 176 ARG A C 1
ATOM 1389 O O . ARG A 1 176 ? 20.951 -2.798 -19.546 1.00 61.44 176 ARG A O 1
#

Solvent-accessible surface area (backbone atoms only — not comparable to full-atom values): 9194 Å² total; per-residue (Å²): 104,61,75,52,44,48,52,52,35,51,53,48,53,51,50,53,48,51,53,64,72,68,51,74,91,72,82,88,63,90,44,58,68,67,41,55,54,57,26,51,51,28,57,47,46,26,39,52,27,52,38,48,33,48,49,56,59,64,77,62,83,73,89,69,58,69,71,54,48,52,40,52,50,52,40,60,65,35,39,49,16,40,58,48,34,52,52,38,55,54,48,50,62,52,37,71,74,75,59,80,42,76,68,57,52,52,53,48,52,53,40,38,52,52,17,47,52,34,28,53,54,30,52,54,46,44,56,52,38,46,54,52,40,60,72,39,30,91,81,54,34,70,68,41,30,50,54,52,47,52,39,48,49,30,51,49,47,27,16,48,23,26,31,53,23,36,52,29,46,51,53,38,61,74,73,88